Protein AF-A0AAE3GK89-F1 (afdb_monomer)

Organism: NCBI:txid334858

Structure (mmCIF, N/CA/C/O backbone):
data_AF-A0AAE3GK89-F1
#
_entry.id   AF-A0AAE3GK89-F1
#
loop_
_atom_site.group_PDB
_atom_site.id
_atom_site.type_symbol
_atom_site.label_atom_id
_atom_site.label_alt_id
_atom_site.label_comp_id
_atom_site.label_asym_id
_atom_site.label_entity_id
_atom_site.label_seq_id
_atom_site.pdbx_PDB_ins_code
_atom_site.Cartn_x
_atom_site.Cartn_y
_atom_site.Cartn_z
_atom_site.occupancy
_atom_site.B_iso_or_equiv
_atom_site.auth_seq_id
_atom_site.auth_comp_id
_atom_site.auth_asym_id
_atom_site.auth_atom_id
_atom_site.pdbx_PDB_model_num
ATOM 1 N N . MET A 1 1 ? -17.999 15.270 -11.087 1.00 54.97 1 MET A N 1
ATOM 2 C CA . MET A 1 1 ? -16.728 14.812 -10.498 1.00 54.97 1 MET A CA 1
ATOM 3 C C . MET A 1 1 ? -17.072 13.612 -9.648 1.00 54.97 1 MET A C 1
ATOM 5 O O . MET A 1 1 ? -17.928 13.750 -8.781 1.00 54.97 1 MET A O 1
ATOM 9 N N . SER A 1 2 ? -16.533 12.437 -9.964 1.00 66.56 2 SER A N 1
ATOM 10 C CA . SER A 1 2 ? -16.632 11.297 -9.051 1.00 66.56 2 SER A CA 1
ATOM 11 C C . SER A 1 2 ? -15.811 11.638 -7.812 1.00 66.56 2 SER A C 1
ATOM 13 O O . SER A 1 2 ? -14.712 12.166 -7.946 1.00 66.56 2 SER A O 1
ATOM 15 N N . THR A 1 3 ? -16.353 11.420 -6.620 1.00 75.38 3 THR A N 1
ATOM 16 C CA . THR A 1 3 ? -15.653 11.693 -5.360 1.00 75.38 3 THR A CA 1
ATOM 17 C C . THR A 1 3 ? -15.608 10.416 -4.543 1.00 75.38 3 THR A C 1
ATOM 19 O O . THR A 1 3 ? -16.635 9.749 -4.395 1.00 75.38 3 THR A O 1
ATOM 22 N N . VAL A 1 4 ? -14.436 10.082 -4.011 1.00 89.94 4 VAL A N 1
ATOM 23 C CA . VAL A 1 4 ? -14.301 8.998 -3.036 1.00 89.94 4 VAL A CA 1
ATOM 24 C C . VAL A 1 4 ? -14.847 9.488 -1.692 1.00 89.94 4 VAL A C 1
ATOM 26 O O . VAL A 1 4 ? -14.551 10.623 -1.312 1.00 89.94 4 VAL A O 1
ATOM 29 N N . PRO A 1 5 ? -15.676 8.700 -0.984 1.00 92.50 5 PRO A N 1
ATOM 30 C CA . PRO A 1 5 ? -16.124 9.067 0.353 1.00 92.50 5 PRO A CA 1
ATOM 31 C C . PRO A 1 5 ? -14.925 9.274 1.292 1.00 92.50 5 PRO A C 1
ATOM 33 O O . PRO A 1 5 ? -14.074 8.384 1.365 1.00 92.50 5 PRO A O 1
ATOM 36 N N . PRO A 1 6 ? -14.848 10.405 2.017 1.00 96.06 6 PRO A N 1
ATOM 37 C CA . PRO A 1 6 ? -13.753 10.637 2.947 1.00 96.06 6 PRO A CA 1
ATOM 38 C C . PRO A 1 6 ? -13.778 9.613 4.094 1.00 96.06 6 PRO A C 1
ATOM 40 O O . PRO A 1 6 ? -14.865 9.236 4.552 1.00 96.06 6 PRO A O 1
ATOM 43 N N . PRO A 1 7 ? -12.607 9.178 4.590 1.00 97.56 7 PRO A N 1
ATOM 44 C CA . PRO A 1 7 ? -12.529 8.369 5.799 1.00 97.56 7 PRO A CA 1
ATOM 45 C C . PRO A 1 7 ? -12.929 9.175 7.049 1.00 97.56 7 PRO A C 1
ATOM 47 O O . PRO A 1 7 ? -12.947 10.406 7.026 1.00 97.56 7 PRO A O 1
ATOM 50 N N . PRO A 1 8 ? -13.240 8.517 8.180 1.00 97.81 8 PRO A N 1
ATOM 51 C CA . PRO A 1 8 ? -13.436 9.217 9.447 1.00 97.81 8 PRO A CA 1
ATOM 52 C C . PRO A 1 8 ? -12.118 9.826 9.973 1.00 97.81 8 PRO A C 1
ATOM 54 O O . PRO A 1 8 ? -11.039 9.326 9.644 1.00 97.81 8 PRO A O 1
ATOM 57 N N . PRO A 1 9 ? -12.176 10.832 10.869 1.00 98.31 9 PRO A N 1
ATOM 58 C CA . PRO A 1 9 ? -10.988 11.347 11.546 1.00 98.31 9 PRO A CA 1
ATOM 59 C C . PRO A 1 9 ? -10.160 10.242 12.220 1.00 98.31 9 PRO A C 1
ATOM 61 O O . PRO A 1 9 ? -10.688 9.304 12.827 1.00 98.31 9 PRO A O 1
ATOM 64 N N . GLY A 1 10 ? -8.841 10.359 12.111 1.00 98.12 10 GLY A N 1
ATOM 65 C CA . GLY A 1 10 ? -7.854 9.371 12.538 1.00 98.12 10 GLY A CA 1
ATOM 66 C C . GLY A 1 10 ? -7.619 8.237 11.534 1.00 98.12 10 GLY A C 1
ATOM 67 O O . GLY A 1 10 ? -6.965 7.255 11.891 1.00 98.12 10 GLY A O 1
ATOM 68 N N . VAL A 1 11 ? -8.155 8.332 10.312 1.00 98.69 11 VAL A N 1
ATOM 69 C CA . VAL A 1 11 ? -7.943 7.357 9.233 1.00 98.69 11 VAL A CA 1
ATOM 70 C C . VAL A 1 11 ? -7.513 8.073 7.951 1.00 98.69 11 VAL A C 1
ATOM 72 O O . VAL A 1 11 ? -8.092 9.086 7.568 1.00 98.69 11 VAL A O 1
ATOM 75 N N . LEU A 1 12 ? -6.494 7.532 7.286 1.00 98.56 12 LEU A N 1
ATOM 76 C CA . LEU A 1 12 ? -6.101 7.887 5.924 1.00 98.56 12 LEU A CA 1
ATOM 77 C C . LEU A 1 12 ? -6.492 6.744 4.992 1.00 98.56 12 LEU A C 1
ATOM 79 O O . LEU A 1 12 ? -6.091 5.608 5.234 1.00 98.56 12 LEU A O 1
ATOM 83 N N . GLN A 1 13 ? -7.211 7.038 3.912 1.00 98.44 13 GLN A N 1
ATOM 84 C CA . GLN A 1 13 ? -7.332 6.080 2.813 1.00 98.44 13 GLN A CA 1
ATOM 85 C C . GLN A 1 13 ? -6.114 6.199 1.906 1.00 98.44 13 GLN A C 1
ATOM 87 O O . GLN A 1 13 ? -5.719 7.309 1.546 1.00 98.44 13 GLN A O 1
ATOM 92 N N . VAL A 1 14 ? -5.546 5.069 1.499 1.00 98.62 14 VAL A N 1
ATOM 93 C CA . VAL A 1 14 ? -4.398 5.019 0.591 1.00 98.62 14 VAL A CA 1
ATOM 94 C C . VAL A 1 14 ? -4.730 4.135 -0.595 1.00 98.62 14 VAL A C 1
ATOM 96 O O . VAL A 1 14 ? -4.848 2.920 -0.468 1.00 98.62 14 VAL A O 1
ATOM 99 N N . TRP A 1 15 ? -4.838 4.764 -1.760 1.00 98.62 15 TRP A N 1
ATOM 100 C CA . TRP A 1 15 ? -5.053 4.111 -3.043 1.00 98.62 15 TRP A CA 1
ATOM 101 C C . TRP A 1 15 ? -3.702 3.876 -3.700 1.00 98.62 15 TRP A C 1
ATOM 103 O O . TRP A 1 15 ? -3.009 4.838 -4.042 1.00 98.62 15 TRP A O 1
ATOM 113 N N . SER A 1 16 ? -3.289 2.617 -3.838 1.00 98.50 16 SER A N 1
ATOM 114 C CA . SER A 1 16 ? -1.951 2.317 -4.357 1.00 98.50 16 SER A CA 1
ATOM 115 C C . SER A 1 16 ? -1.818 0.957 -5.036 1.00 98.50 16 SER A C 1
ATOM 117 O O . SER A 1 16 ? -2.605 0.043 -4.790 1.00 98.50 16 SER A O 1
ATOM 119 N N . ASP A 1 17 ? -0.790 0.839 -5.875 1.00 97.62 17 ASP A N 1
ATOM 120 C CA . ASP A 1 17 ? -0.259 -0.433 -6.370 1.00 97.62 17 ASP A CA 1
ATOM 121 C C . ASP A 1 17 ? 0.883 -0.922 -5.451 1.00 97.62 17 ASP A C 1
ATOM 123 O O . ASP A 1 17 ? 1.647 -0.121 -4.891 1.00 97.62 17 ASP A O 1
ATOM 127 N N . LEU A 1 18 ? 1.037 -2.241 -5.309 1.00 97.69 18 LEU A N 1
ATOM 128 C CA . LEU A 1 18 ? 2.157 -2.852 -4.579 1.00 97.69 18 LEU A CA 1
ATOM 129 C C . LEU A 1 18 ? 3.489 -2.695 -5.334 1.00 97.69 18 LEU A C 1
ATOM 131 O O . LEU A 1 18 ? 4.533 -2.540 -4.697 1.00 97.69 18 LEU A O 1
ATOM 135 N N . LEU A 1 19 ? 3.442 -2.666 -6.671 1.00 95.44 19 LEU A N 1
ATOM 136 C CA . LEU A 1 19 ? 4.577 -2.422 -7.565 1.00 95.44 19 LEU A CA 1
ATOM 137 C C . LEU A 1 19 ? 4.822 -0.934 -7.838 1.00 95.44 19 LEU A C 1
ATOM 139 O O . LEU A 1 19 ? 5.739 -0.602 -8.586 1.00 95.44 19 LEU A O 1
ATOM 143 N N . CYS A 1 20 ? 4.059 -0.024 -7.222 1.00 95.62 20 CYS A N 1
ATOM 144 C CA . CYS A 1 20 ? 4.344 1.405 -7.298 1.00 95.62 20 CYS A CA 1
ATOM 145 C C . CYS A 1 20 ? 5.454 1.793 -6.295 1.00 95.62 20 CYS A C 1
ATOM 147 O O . CYS A 1 20 ? 5.242 1.703 -5.078 1.00 95.62 20 CYS A O 1
ATOM 149 N N . PRO A 1 21 ? 6.616 2.278 -6.765 1.00 95.75 21 PRO A N 1
ATOM 150 C CA . PRO A 1 21 ? 7.742 2.615 -5.895 1.00 95.75 21 PRO A CA 1
ATOM 151 C C . PRO A 1 21 ? 7.467 3.879 -5.075 1.00 95.75 21 PRO A C 1
ATOM 153 O O . PRO A 1 21 ? 7.811 3.940 -3.897 1.00 95.75 21 PRO A O 1
ATOM 156 N N . PHE A 1 22 ? 6.753 4.855 -5.640 1.00 96.38 22 PHE A N 1
ATOM 157 C CA . PHE A 1 22 ? 6.323 6.055 -4.916 1.00 96.38 22 PHE A CA 1
ATOM 158 C C . PHE A 1 22 ? 5.404 5.715 -3.737 1.00 96.38 22 PHE A C 1
ATOM 160 O O . PHE A 1 22 ? 5.491 6.339 -2.683 1.00 96.38 22 PHE A O 1
ATOM 167 N N . ALA A 1 23 ? 4.560 4.686 -3.882 1.00 97.75 23 ALA A N 1
ATOM 168 C CA . ALA A 1 23 ? 3.693 4.215 -2.806 1.00 97.75 23 ALA A CA 1
ATOM 169 C C . ALA A 1 23 ? 4.494 3.517 -1.708 1.00 97.75 23 ALA A C 1
ATOM 171 O O . ALA A 1 23 ? 4.235 3.756 -0.530 1.00 97.75 23 ALA A O 1
ATOM 172 N N . HIS A 1 24 ? 5.494 2.706 -2.081 1.00 97.94 24 HIS A N 1
ATOM 173 C CA . HIS A 1 24 ? 6.422 2.107 -1.117 1.00 97.94 24 HIS A CA 1
ATOM 174 C C . HIS A 1 24 ? 7.145 3.173 -0.299 1.00 97.94 24 HIS A C 1
ATOM 176 O O . HIS A 1 24 ? 7.130 3.103 0.929 1.00 97.94 24 HIS A O 1
ATOM 182 N N . LEU A 1 25 ? 7.695 4.189 -0.966 1.00 97.62 25 LEU A N 1
ATOM 183 C CA . LEU A 1 25 ? 8.375 5.298 -0.307 1.00 97.62 25 LEU A CA 1
ATOM 184 C C . LEU A 1 25 ? 7.428 6.073 0.620 1.00 97.62 25 LEU A C 1
ATOM 186 O O . LEU A 1 25 ? 7.713 6.191 1.807 1.00 97.62 25 LEU A O 1
ATOM 190 N N . ALA A 1 26 ? 6.271 6.526 0.128 1.00 97.94 26 ALA A N 1
ATOM 191 C CA . ALA A 1 26 ? 5.330 7.304 0.934 1.00 97.94 26 ALA A CA 1
ATOM 192 C C . ALA A 1 26 ? 4.826 6.527 2.164 1.00 97.94 26 ALA A C 1
ATOM 194 O O . ALA A 1 26 ? 4.794 7.068 3.267 1.00 97.94 26 ALA A O 1
ATOM 195 N N . LEU A 1 27 ? 4.474 5.244 2.015 1.00 98.31 27 LEU A N 1
ATOM 196 C CA . LEU A 1 27 ? 4.038 4.411 3.142 1.00 98.31 27 LEU A CA 1
ATOM 197 C C . LEU A 1 27 ? 5.188 4.090 4.106 1.00 98.31 27 LEU A C 1
ATOM 199 O O . LEU A 1 27 ? 4.968 4.047 5.316 1.00 98.31 27 LEU A O 1
ATOM 203 N N . HIS A 1 28 ? 6.414 3.900 3.609 1.00 97.69 28 HIS A N 1
ATOM 204 C CA . HIS A 1 28 ? 7.597 3.771 4.460 1.00 97.69 28 HIS A CA 1
ATOM 205 C C . HIS A 1 28 ? 7.809 5.038 5.299 1.00 97.69 28 HIS A C 1
ATOM 207 O O . HIS A 1 28 ? 7.885 4.946 6.524 1.00 97.69 28 HIS A O 1
ATOM 213 N N . THR A 1 29 ? 7.828 6.214 4.664 1.00 97.62 29 THR A N 1
ATOM 214 C CA . THR A 1 29 ? 7.985 7.511 5.336 1.00 97.62 29 THR A CA 1
ATOM 215 C C . THR A 1 29 ? 6.873 7.751 6.356 1.00 97.62 29 THR A C 1
ATOM 217 O O . THR A 1 29 ? 7.163 8.133 7.488 1.00 97.62 29 THR A O 1
ATOM 220 N N . LEU A 1 30 ? 5.613 7.463 6.005 1.00 98.12 30 LEU A N 1
ATOM 221 C CA . LEU A 1 30 ? 4.471 7.593 6.914 1.00 98.12 30 LEU A CA 1
ATOM 222 C C . LEU A 1 30 ? 4.647 6.721 8.166 1.00 98.12 30 LEU A C 1
ATOM 224 O O . LEU A 1 30 ? 4.494 7.211 9.284 1.00 98.12 30 LEU A O 1
ATOM 228 N N . ARG A 1 31 ? 4.999 5.439 7.991 1.00 97.50 31 ARG A N 1
ATOM 229 C CA . ARG A 1 31 ? 5.203 4.499 9.105 1.00 97.50 31 ARG A CA 1
ATOM 230 C C . ARG A 1 31 ? 6.387 4.903 9.980 1.00 97.50 31 ARG A C 1
ATOM 232 O O . ARG A 1 31 ? 6.258 4.886 11.203 1.00 97.50 31 ARG A O 1
ATOM 239 N N . ALA A 1 32 ? 7.505 5.303 9.375 1.00 96.88 32 ALA A N 1
ATOM 240 C CA . ALA A 1 32 ? 8.686 5.771 10.097 1.00 96.88 32 ALA A CA 1
ATOM 241 C C . ALA A 1 32 ? 8.378 7.032 10.920 1.00 96.88 32 ALA A C 1
ATOM 243 O O . ALA A 1 32 ? 8.713 7.101 12.103 1.00 96.88 32 ALA A O 1
ATOM 244 N N . ALA A 1 33 ? 7.667 7.994 10.329 1.00 96.12 33 ALA A N 1
ATOM 245 C CA . ALA A 1 33 ? 7.240 9.203 11.020 1.00 96.12 33 ALA A CA 1
ATOM 246 C C . ALA A 1 33 ? 6.268 8.897 12.164 1.00 96.12 33 ALA A C 1
ATOM 248 O O . ALA A 1 33 ? 6.448 9.413 13.265 1.00 96.12 33 ALA A O 1
ATOM 249 N N . ARG A 1 34 ? 5.288 8.010 11.942 1.00 96.38 34 ARG A N 1
ATOM 250 C CA . ARG A 1 34 ? 4.343 7.576 12.980 1.00 96.38 34 ARG A CA 1
ATOM 251 C C . ARG A 1 34 ? 5.061 6.911 14.158 1.00 96.38 34 ARG A C 1
ATOM 253 O O . ARG A 1 34 ? 4.721 7.195 15.299 1.00 96.38 34 ARG A O 1
ATOM 260 N N . ALA A 1 35 ? 6.076 6.087 13.890 1.00 95.69 35 ALA A N 1
ATOM 261 C CA . ALA A 1 35 ? 6.879 5.412 14.913 1.00 95.69 35 ALA A CA 1
ATOM 262 C C . ALA A 1 35 ? 7.822 6.353 15.688 1.00 95.69 35 ALA A C 1
ATOM 264 O O . ALA A 1 35 ? 8.198 6.045 16.817 1.00 95.69 35 ALA A O 1
ATOM 265 N N . ALA A 1 36 ? 8.211 7.488 15.101 1.00 96.12 36 ALA A N 1
ATOM 266 C CA . ALA A 1 36 ? 9.055 8.490 15.752 1.00 96.12 36 ALA A CA 1
ATOM 267 C C . ALA A 1 36 ? 8.279 9.435 16.691 1.00 96.12 36 ALA A C 1
ATOM 269 O O . ALA A 1 36 ? 8.893 10.185 17.454 1.00 96.12 36 ALA A O 1
ATOM 270 N N . LEU A 1 37 ? 6.943 9.428 16.636 1.00 96.19 37 LEU A N 1
ATOM 271 C CA . LEU A 1 37 ? 6.098 10.240 17.508 1.00 96.19 37 LEU A CA 1
ATOM 272 C C . LEU A 1 37 ? 5.993 9.636 18.922 1.00 96.19 37 LEU A C 1
ATOM 274 O O . LEU A 1 37 ? 6.024 8.414 19.077 1.00 96.19 37 LEU A O 1
ATOM 278 N N . PRO A 1 38 ? 5.815 10.469 19.967 1.00 96.06 38 PRO A N 1
ATOM 279 C CA . PRO A 1 38 ? 5.448 9.989 21.297 1.00 96.06 38 PRO A CA 1
ATOM 280 C C . PRO A 1 38 ? 4.165 9.147 21.263 1.00 96.06 38 PRO A C 1
ATOM 282 O O . PRO A 1 38 ? 3.237 9.457 20.522 1.00 96.06 38 PRO A O 1
ATOM 285 N N . ALA A 1 39 ? 4.084 8.105 22.095 1.00 90.94 39 ALA A N 1
ATOM 286 C CA . ALA A 1 39 ? 2.934 7.193 22.115 1.00 90.94 39 ALA A CA 1
ATOM 287 C C . ALA A 1 39 ? 1.610 7.863 22.542 1.00 90.94 39 ALA A C 1
ATOM 289 O O . ALA A 1 39 ? 0.534 7.358 22.237 1.00 90.94 39 ALA A O 1
ATOM 290 N N . ASP A 1 40 ? 1.678 8.981 23.267 1.00 94.62 40 ASP A N 1
ATOM 291 C CA . ASP A 1 40 ? 0.529 9.801 23.656 1.00 94.62 40 ASP A CA 1
ATOM 292 C C . ASP A 1 40 ? 0.162 10.862 22.607 1.00 94.62 40 ASP A C 1
ATOM 294 O O . ASP A 1 40 ? -0.871 11.524 22.729 1.00 94.62 40 ASP A O 1
ATOM 298 N N . ASP A 1 41 ? 0.969 11.011 21.555 1.00 96.75 41 ASP A N 1
ATOM 299 C CA . ASP A 1 41 ? 0.656 11.894 20.445 1.00 96.75 41 ASP A CA 1
ATOM 300 C C . ASP A 1 41 ? -0.493 11.299 19.610 1.00 96.75 41 ASP A C 1
ATOM 302 O O . ASP A 1 41 ? -0.335 10.209 19.053 1.00 96.75 41 ASP A O 1
ATOM 306 N N . PRO A 1 42 ? -1.631 11.995 19.432 1.00 96.00 42 PRO A N 1
ATOM 307 C CA . PRO A 1 42 ? -2.758 11.470 18.660 1.00 96.00 42 PRO A CA 1
ATOM 308 C C . PRO A 1 42 ? -2.404 11.081 17.218 1.00 96.00 42 PRO A C 1
ATOM 310 O O . PRO A 1 42 ? -3.015 10.170 16.662 1.00 96.00 42 PRO A O 1
ATOM 313 N N . ALA A 1 43 ? -1.411 11.736 16.608 1.00 96.75 43 ALA A N 1
ATOM 314 C CA . ALA A 1 43 ? -0.967 11.426 15.251 1.00 96.75 43 ALA A CA 1
ATOM 315 C C . ALA A 1 43 ? -0.249 10.066 15.156 1.00 96.75 43 ALA A C 1
ATOM 317 O O . ALA A 1 43 ? -0.241 9.461 14.084 1.00 96.75 43 ALA A O 1
ATOM 318 N N . SER A 1 44 ? 0.285 9.546 16.270 1.00 95.88 44 SER A N 1
ATOM 319 C CA . SER A 1 44 ? 0.836 8.185 16.342 1.00 95.88 44 SER A CA 1
ATOM 320 C C . SER A 1 44 ? -0.247 7.104 16.178 1.00 95.88 44 SER A C 1
ATOM 322 O O . SER A 1 44 ? 0.046 5.994 15.740 1.00 95.88 44 SER A O 1
ATOM 324 N N . GLY A 1 45 ? -1.511 7.441 16.468 1.00 96.25 45 GLY A N 1
ATOM 325 C CA . GLY A 1 45 ? -2.669 6.548 16.372 1.00 96.25 45 GLY A CA 1
ATOM 326 C C . GLY A 1 45 ? -3.418 6.596 15.036 1.00 96.25 45 GLY A C 1
ATOM 327 O O . GLY A 1 45 ? -4.478 5.979 14.918 1.00 96.25 45 GLY A O 1
ATOM 328 N N . VAL A 1 46 ? -2.919 7.334 14.038 1.00 98.38 46 VAL A N 1
ATOM 329 C CA . VAL A 1 46 ? -3.544 7.400 12.707 1.00 98.38 46 VAL A CA 1
ATOM 330 C C . VAL A 1 46 ? -3.442 6.045 12.015 1.00 98.38 46 VAL A C 1
ATOM 332 O O . VAL A 1 46 ? -2.361 5.462 11.910 1.00 98.38 46 VAL A O 1
ATOM 335 N N . ARG A 1 47 ? -4.581 5.555 11.524 1.00 98.38 47 ARG A N 1
ATOM 336 C CA . ARG A 1 47 ? -4.716 4.250 10.864 1.00 98.38 47 ARG A CA 1
ATOM 337 C C . ARG A 1 47 ? -4.776 4.412 9.350 1.00 98.38 47 ARG A C 1
ATOM 339 O O . ARG A 1 47 ? -5.217 5.450 8.859 1.00 98.38 47 ARG A O 1
ATOM 346 N N . VAL A 1 48 ? -4.386 3.368 8.628 1.00 98.62 48 VAL A N 1
ATOM 347 C CA . VAL A 1 48 ? -4.425 3.336 7.163 1.00 98.62 48 VAL A CA 1
ATOM 348 C C . VAL A 1 48 ? -5.513 2.378 6.681 1.00 98.62 48 VAL A C 1
ATOM 350 O O . VAL A 1 48 ? -5.578 1.230 7.108 1.00 98.62 48 VAL A O 1
ATOM 353 N N . GLU A 1 49 ? -6.371 2.860 5.788 1.00 98.62 49 GLU A N 1
ATOM 354 C CA . GLU A 1 49 ? -7.328 2.065 5.020 1.00 98.62 49 GLU A CA 1
ATOM 355 C C . GLU A 1 49 ? -6.794 1.888 3.596 1.00 98.62 49 GLU A C 1
ATOM 357 O O . GLU A 1 49 ? -6.686 2.847 2.832 1.00 98.62 49 GLU A O 1
ATOM 362 N N . HIS A 1 50 ? -6.410 0.661 3.246 1.00 98.56 50 HIS A N 1
ATOM 363 C CA . HIS A 1 50 ? -5.853 0.362 1.931 1.00 98.56 50 HIS A CA 1
ATOM 364 C C . HIS A 1 50 ? -6.951 0.149 0.889 1.00 98.56 50 HIS A C 1
ATOM 366 O O . HIS A 1 50 ? -7.830 -0.692 1.069 1.00 98.56 50 HIS A O 1
ATOM 372 N N . HIS A 1 51 ? -6.810 0.850 -0.232 1.00 98.56 51 HIS A N 1
ATOM 373 C CA . HIS A 1 51 ? -7.540 0.629 -1.473 1.00 98.56 51 HIS A CA 1
ATOM 374 C C . HIS A 1 51 ? -6.571 0.317 -2.611 1.00 98.56 51 HIS A C 1
ATOM 376 O O . HIS A 1 51 ? -5.407 0.737 -2.618 1.00 98.56 51 HIS A O 1
ATOM 382 N N . VAL A 1 52 ? -7.061 -0.415 -3.605 1.00 98.06 52 VAL A N 1
ATOM 383 C CA . VAL A 1 52 ? -6.229 -0.932 -4.686 1.00 98.06 52 VAL A CA 1
ATOM 384 C C . VAL A 1 52 ? -6.263 -0.010 -5.900 1.00 98.06 52 VAL A C 1
ATOM 386 O O . VAL A 1 52 ? -7.279 0.148 -6.569 1.00 98.06 52 VAL A O 1
ATOM 389 N N . PHE A 1 53 ? -5.101 0.536 -6.248 1.00 97.62 53 PHE A N 1
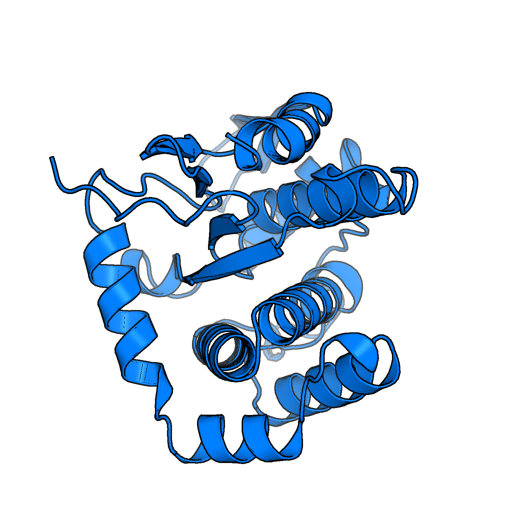ATOM 390 C CA . PHE A 1 53 ? -4.856 1.165 -7.543 1.00 97.62 53 PHE A CA 1
ATOM 391 C C . PHE A 1 53 ? -4.029 0.200 -8.395 1.00 97.62 53 PHE A C 1
ATOM 393 O O . PHE A 1 53 ? -2.835 0.395 -8.580 1.00 97.62 53 PHE A O 1
ATOM 400 N N . ALA A 1 54 ? -4.638 -0.898 -8.850 1.00 93.62 54 ALA A N 1
ATOM 401 C CA . ALA A 1 54 ? -3.928 -1.915 -9.623 1.00 93.62 54 ALA A CA 1
ATOM 402 C C . ALA A 1 54 ? -3.652 -1.405 -11.041 1.00 93.62 54 ALA A C 1
ATOM 404 O O . ALA A 1 54 ? -4.488 -1.560 -11.931 1.00 93.62 54 ALA A O 1
ATOM 405 N N . LEU A 1 55 ? -2.469 -0.831 -11.258 1.00 93.06 55 LEU A N 1
ATOM 406 C CA . LEU A 1 55 ? -1.992 -0.320 -12.548 1.00 93.06 55 LEU A CA 1
ATOM 407 C C . LEU A 1 55 ? -2.028 -1.421 -13.637 1.00 93.06 55 LEU A C 1
ATOM 409 O O . LEU A 1 55 ? -2.255 -1.120 -14.811 1.00 93.06 55 LEU A O 1
ATOM 413 N N . GLU A 1 56 ? -1.925 -2.701 -13.241 1.00 94.12 56 GLU A N 1
ATOM 414 C CA . GLU A 1 56 ? -2.109 -3.865 -14.125 1.00 94.12 56 GLU A CA 1
ATOM 415 C C . GLU A 1 56 ? -3.480 -3.891 -14.822 1.00 94.12 56 GLU A C 1
ATOM 417 O O . GLU A 1 56 ? -3.580 -4.296 -15.980 1.00 94.12 56 GLU A O 1
ATOM 422 N N . LEU A 1 57 ? -4.541 -3.430 -14.153 1.00 94.94 57 LEU A N 1
ATOM 423 C CA . LEU A 1 57 ? -5.895 -3.413 -14.717 1.00 94.94 57 LEU A CA 1
ATOM 424 C C . LEU A 1 57 ? -6.101 -2.288 -15.744 1.00 94.94 57 LEU A C 1
ATOM 426 O O . LEU A 1 57 ? -6.993 -2.396 -16.583 1.00 94.94 57 LEU A O 1
ATOM 430 N N . PHE A 1 58 ? -5.253 -1.255 -15.718 1.00 92.62 58 PHE A N 1
ATOM 431 C CA . PHE A 1 58 ? -5.271 -0.158 -16.687 1.00 92.62 58 PHE A CA 1
ATOM 432 C C . PHE A 1 58 ? -4.430 -0.480 -17.922 1.00 92.62 58 PHE A C 1
ATOM 434 O O . PHE A 1 58 ? -4.862 -0.255 -19.051 1.00 92.62 58 PHE A O 1
ATOM 441 N N . ASN A 1 59 ? -3.219 -1.000 -17.699 1.00 89.25 59 ASN A N 1
ATOM 442 C CA . ASN A 1 59 ? -2.156 -1.017 -18.706 1.00 89.25 59 ASN A CA 1
ATOM 443 C C . ASN A 1 59 ? -1.648 -2.430 -19.048 1.00 89.25 59 ASN A C 1
ATOM 445 O O . ASN A 1 59 ? -0.802 -2.577 -19.932 1.00 89.25 59 ASN A O 1
ATOM 449 N N . GLY A 1 60 ? -2.152 -3.468 -18.374 1.00 90.00 60 GLY A N 1
ATOM 450 C CA . GLY A 1 60 ? -1.583 -4.816 -18.405 1.00 90.00 60 GLY A CA 1
ATOM 451 C C . GLY A 1 60 ? -0.383 -4.982 -17.456 1.00 90.00 60 GLY A C 1
ATOM 452 O O . GLY A 1 60 ? -0.045 -4.054 -16.722 1.00 90.00 60 GLY A O 1
ATOM 453 N N . PRO A 1 61 ? 0.268 -6.162 -17.447 1.00 86.69 61 PRO A N 1
ATOM 454 C CA . PRO A 1 61 ? 1.381 -6.489 -16.550 1.00 86.69 61 PRO A CA 1
ATOM 455 C C . PRO A 1 61 ? 2.461 -5.406 -16.470 1.00 86.69 61 PRO A C 1
ATOM 457 O O . PRO A 1 61 ? 2.929 -4.916 -17.501 1.00 86.69 61 PRO A O 1
ATOM 460 N N . HIS A 1 62 ? 2.918 -5.082 -15.256 1.00 81.25 62 HIS A N 1
ATOM 461 C CA . HIS A 1 62 ? 4.005 -4.117 -15.093 1.00 81.25 62 HIS A CA 1
ATOM 462 C C . HIS A 1 62 ? 5.316 -4.649 -15.668 1.00 81.25 62 HIS A C 1
ATOM 464 O O . HIS A 1 62 ? 5.728 -5.774 -15.355 1.00 81.25 62 HIS A O 1
ATOM 470 N N . PRO A 1 63 ? 6.023 -3.842 -16.473 1.00 86.31 63 PRO A N 1
ATOM 471 C CA . PRO A 1 63 ? 7.323 -4.230 -16.974 1.00 86.31 63 PRO A CA 1
ATOM 472 C C . PRO A 1 63 ? 8.367 -4.117 -15.861 1.00 86.31 63 PRO A C 1
ATOM 474 O O . PRO A 1 63 ? 8.650 -3.018 -15.387 1.00 86.31 63 PRO A O 1
ATOM 477 N N . ARG A 1 64 ? 9.042 -5.234 -15.548 1.00 90.25 64 ARG A N 1
ATOM 478 C CA . ARG A 1 64 ? 10.181 -5.280 -14.610 1.00 90.25 64 ARG A CA 1
ATOM 479 C C . ARG A 1 64 ? 11.170 -4.132 -14.818 1.00 90.25 64 ARG A C 1
ATOM 481 O O . ARG A 1 64 ? 11.625 -3.529 -13.857 1.00 90.25 64 ARG A O 1
ATOM 488 N N . ARG A 1 65 ? 11.500 -3.828 -16.078 1.00 88.19 65 ARG A N 1
ATOM 489 C CA . ARG A 1 65 ? 12.474 -2.784 -16.434 1.00 88.19 65 ARG A CA 1
ATOM 490 C C . ARG A 1 65 ? 12.091 -1.415 -15.874 1.00 88.19 65 ARG A C 1
ATOM 492 O O . ARG A 1 65 ? 12.962 -0.739 -15.347 1.00 88.19 65 ARG A O 1
ATOM 499 N N . GLY A 1 66 ? 10.812 -1.037 -15.958 1.00 88.69 66 GLY A N 1
ATOM 500 C CA . GLY A 1 66 ? 10.328 0.218 -15.383 1.00 88.69 66 GLY A CA 1
ATOM 501 C C . GLY A 1 66 ? 10.503 0.220 -13.869 1.00 88.69 66 GLY A C 1
ATOM 502 O O . GLY A 1 66 ? 11.195 1.079 -13.329 1.00 88.69 66 GLY A O 1
ATOM 503 N N . THR A 1 67 ? 10.000 -0.822 -13.212 1.00 92.00 67 THR A N 1
ATOM 504 C CA . THR A 1 67 ? 10.084 -0.987 -11.757 1.00 92.00 67 THR A CA 1
ATOM 505 C C . THR A 1 67 ? 11.527 -0.966 -11.235 1.00 92.00 67 THR A C 1
ATOM 507 O O . THR A 1 67 ? 11.808 -0.293 -10.247 1.00 92.00 67 THR A O 1
ATOM 510 N N . ASP A 1 68 ? 12.463 -1.634 -11.918 1.00 92.88 68 ASP A N 1
ATOM 511 C CA . ASP A 1 68 ? 13.886 -1.644 -11.551 1.00 92.88 68 ASP A CA 1
ATOM 512 C C . ASP A 1 68 ? 14.51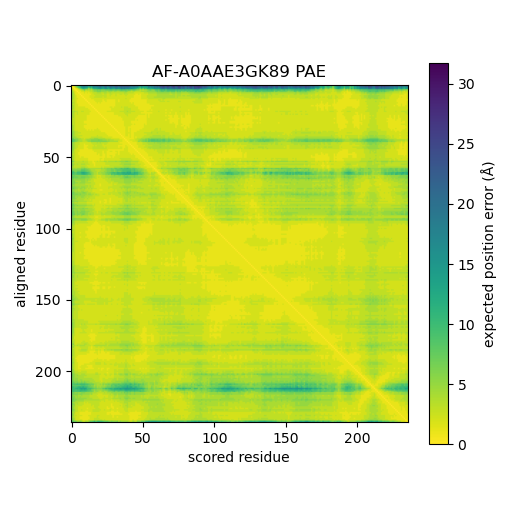7 -0.242 -11.687 1.00 92.88 68 ASP A C 1
ATOM 514 O O . ASP A 1 68 ? 15.277 0.179 -10.813 1.00 92.88 68 ASP A O 1
ATOM 518 N N . THR A 1 69 ? 14.198 0.513 -12.748 1.00 92.50 69 THR A N 1
ATOM 519 C CA . THR A 1 69 ? 14.717 1.886 -12.917 1.00 92.50 69 THR A CA 1
ATOM 520 C C . THR A 1 69 ? 14.178 2.851 -11.868 1.00 92.50 69 THR A C 1
ATOM 522 O O . THR A 1 69 ? 14.927 3.679 -11.348 1.00 92.50 69 THR A O 1
ATOM 525 N N . GLU A 1 70 ? 12.903 2.723 -11.506 1.00 93.25 70 GLU A N 1
ATOM 526 C CA . GLU A 1 70 ? 12.292 3.548 -10.471 1.00 93.25 70 GLU A CA 1
ATOM 527 C C . GLU A 1 70 ? 12.829 3.198 -9.074 1.00 93.25 70 GLU A C 1
ATOM 529 O O . GLU A 1 70 ? 13.077 4.105 -8.279 1.00 93.25 70 GLU A O 1
ATOM 534 N N . ALA A 1 71 ? 13.086 1.912 -8.792 1.00 93.88 71 ALA A N 1
ATOM 535 C CA . ALA A 1 71 ? 13.727 1.469 -7.551 1.00 93.88 71 ALA A CA 1
ATOM 536 C C . ALA A 1 71 ? 15.101 2.123 -7.358 1.00 93.88 71 ALA A C 1
ATOM 538 O O . ALA A 1 71 ? 15.422 2.585 -6.265 1.00 93.88 71 ALA A O 1
ATOM 539 N N . VAL A 1 72 ? 15.908 2.190 -8.424 1.00 92.81 72 VAL A N 1
ATOM 540 C CA . VAL A 1 72 ? 17.215 2.863 -8.387 1.00 92.81 72 VAL A CA 1
ATOM 541 C C . VAL A 1 72 ? 17.045 4.368 -8.186 1.00 92.81 72 VAL A C 1
ATOM 543 O O . VAL A 1 72 ? 17.726 4.933 -7.334 1.00 92.81 72 VAL A O 1
ATOM 546 N N . GLY A 1 73 ? 16.134 5.009 -8.925 1.00 92.56 73 GLY A N 1
ATOM 547 C CA . GLY A 1 73 ? 15.895 6.451 -8.823 1.00 92.56 73 GLY A CA 1
ATOM 548 C C . GLY A 1 73 ? 15.473 6.886 -7.417 1.00 92.56 73 GLY A C 1
ATOM 549 O O . GLY A 1 73 ? 16.081 7.784 -6.838 1.00 92.56 73 GLY A O 1
ATOM 550 N N . LEU A 1 74 ? 14.483 6.210 -6.823 1.00 94.38 74 LEU A N 1
ATOM 551 C CA . LEU A 1 74 ? 14.029 6.530 -5.465 1.00 94.38 74 LEU A CA 1
ATOM 552 C C . LEU A 1 74 ? 15.003 6.052 -4.382 1.00 94.38 74 LEU A C 1
ATOM 554 O O . LEU A 1 74 ? 15.190 6.740 -3.380 1.00 94.38 74 LEU A O 1
ATOM 558 N N . GLY A 1 75 ? 15.674 4.915 -4.581 1.00 94.31 75 GLY A N 1
ATOM 559 C CA . GLY A 1 75 ? 16.667 4.400 -3.636 1.00 94.31 75 GLY A CA 1
ATOM 560 C C . GLY A 1 75 ? 17.874 5.325 -3.441 1.00 94.31 75 GLY A C 1
ATOM 561 O O . GLY A 1 75 ? 18.520 5.267 -2.398 1.00 94.31 75 GLY A O 1
ATOM 562 N N . GLN A 1 76 ? 18.167 6.206 -4.405 1.00 93.38 76 GLN A N 1
ATOM 563 C CA . GLN A 1 76 ? 19.212 7.225 -4.267 1.00 93.38 76 GLN A CA 1
ATOM 564 C C . GLN A 1 76 ? 18.840 8.352 -3.297 1.00 93.38 76 GLN A C 1
ATOM 566 O O . GLN A 1 76 ? 19.731 8.888 -2.639 1.00 93.38 76 GLN A O 1
ATOM 571 N N . VAL A 1 77 ? 17.557 8.716 -3.210 1.00 93.06 77 VAL A N 1
ATOM 572 C CA . VAL A 1 77 ? 17.089 9.818 -2.350 1.00 93.06 77 VAL A CA 1
ATOM 573 C C . VAL A 1 77 ? 16.570 9.344 -0.995 1.00 93.06 77 VAL A C 1
ATOM 575 O O . VAL A 1 77 ? 16.596 10.123 -0.049 1.00 93.06 77 VAL A O 1
ATOM 578 N N . ALA A 1 78 ? 16.150 8.080 -0.897 1.00 93.69 78 ALA A N 1
ATOM 579 C CA . ALA A 1 78 ? 15.614 7.467 0.316 1.00 93.69 78 ALA A CA 1
ATOM 580 C C . ALA A 1 78 ? 16.201 6.054 0.534 1.00 93.69 78 ALA A C 1
ATOM 582 O O . ALA A 1 78 ? 15.488 5.049 0.408 1.00 93.69 78 ALA A O 1
ATOM 583 N N . PRO A 1 79 ? 17.514 5.931 0.815 1.00 94.69 79 PRO A N 1
ATOM 584 C CA . PRO A 1 79 ? 18.171 4.634 1.005 1.00 94.69 79 PRO A CA 1
ATOM 585 C C . PRO A 1 79 ? 17.564 3.802 2.148 1.00 94.69 79 PRO A C 1
ATOM 587 O O . PRO A 1 79 ? 17.593 2.571 2.106 1.00 94.69 79 PRO A O 1
ATOM 590 N N . GLU A 1 80 ? 16.976 4.449 3.153 1.00 94.12 80 GLU A N 1
ATOM 591 C CA . GLU A 1 80 ? 16.267 3.822 4.270 1.00 94.12 80 GLU A CA 1
ATOM 592 C C . GLU A 1 80 ? 15.021 3.030 3.848 1.00 94.12 80 GLU A C 1
ATOM 594 O O . GLU A 1 80 ? 14.653 2.073 4.532 1.00 94.12 80 GLU A O 1
ATOM 599 N N . ALA A 1 81 ? 14.423 3.344 2.690 1.00 94.69 81 ALA A N 1
ATOM 600 C CA . ALA A 1 81 ? 13.293 2.595 2.142 1.00 94.69 81 ALA A CA 1
ATOM 601 C C . ALA A 1 81 ? 13.692 1.195 1.630 1.00 94.69 81 ALA A C 1
ATOM 603 O O . ALA A 1 81 ? 12.821 0.378 1.320 1.00 94.69 81 ALA A O 1
ATOM 604 N N . GLY A 1 82 ? 14.995 0.895 1.559 1.00 96.12 82 GLY A N 1
ATOM 605 C CA . GLY A 1 82 ? 15.508 -0.459 1.347 1.00 96.12 82 GLY A CA 1
ATOM 606 C C . GLY A 1 82 ? 15.280 -1.019 -0.056 1.00 96.12 82 GLY A C 1
ATOM 607 O O . GLY A 1 82 ? 15.275 -2.241 -0.220 1.00 96.12 82 GLY A O 1
ATOM 608 N N . PHE A 1 83 ? 15.080 -0.152 -1.053 1.00 97.19 83 PHE A N 1
ATOM 609 C CA . PHE A 1 83 ? 14.937 -0.560 -2.447 1.00 97.19 83 PHE A CA 1
ATOM 610 C C . PHE A 1 83 ? 16.136 -1.395 -2.903 1.00 97.19 83 PHE A C 1
ATOM 612 O O . PHE A 1 83 ? 17.297 -1.021 -2.716 1.00 97.19 83 PHE A O 1
ATOM 619 N N . ARG A 1 84 ? 15.849 -2.518 -3.556 1.00 95.31 84 ARG A N 1
ATOM 620 C CA . ARG A 1 84 ? 16.816 -3.328 -4.288 1.00 95.31 84 ARG A CA 1
ATOM 621 C C . ARG A 1 84 ? 16.292 -3.578 -5.694 1.00 95.31 84 ARG A C 1
ATOM 623 O O . ARG A 1 84 ? 15.100 -3.783 -5.897 1.00 95.31 84 ARG A O 1
ATOM 630 N N . VAL A 1 85 ? 17.206 -3.591 -6.661 1.00 94.62 85 VAL A N 1
ATOM 631 C CA . VAL A 1 85 ? 16.917 -4.140 -7.992 1.00 94.62 85 VAL A CA 1
ATOM 632 C C . VAL A 1 85 ? 16.586 -5.619 -7.829 1.00 94.62 85 VAL A C 1
ATOM 634 O O . VAL A 1 85 ? 17.234 -6.296 -7.024 1.00 94.62 85 VAL A O 1
ATOM 637 N N . TRP A 1 86 ? 15.610 -6.121 -8.589 1.00 95.75 86 TRP A N 1
ATOM 638 C CA . TRP A 1 86 ? 15.219 -7.526 -8.509 1.00 95.75 86 TRP A CA 1
ATOM 639 C C . TRP A 1 86 ? 16.427 -8.454 -8.711 1.00 95.75 86 TRP A C 1
ATOM 641 O O . TRP A 1 86 ? 17.069 -8.457 -9.766 1.00 95.75 86 TRP A O 1
ATOM 651 N N . GLY A 1 87 ? 16.742 -9.231 -7.677 1.00 95.75 87 GLY A N 1
ATOM 652 C CA . GLY A 1 87 ? 17.944 -10.062 -7.610 1.00 95.75 87 GLY A CA 1
ATOM 653 C C . GLY A 1 87 ? 17.721 -11.528 -7.972 1.00 95.75 87 GLY A C 1
ATOM 654 O O . GLY A 1 87 ? 18.687 -12.285 -8.046 1.00 95.75 87 GLY A O 1
ATOM 655 N N . 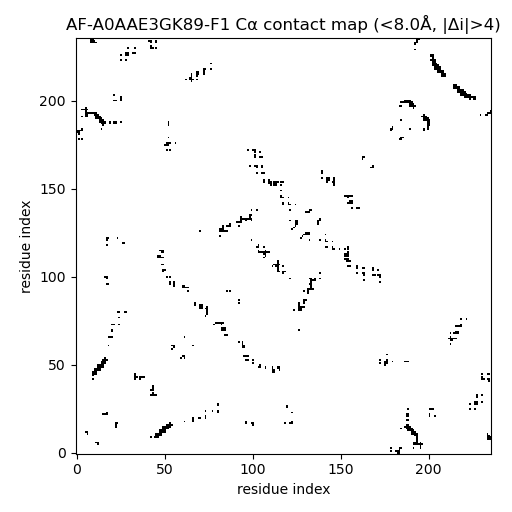ASP A 1 88 ? 16.471 -11.937 -8.173 1.00 95.50 88 ASP A N 1
ATOM 656 C CA . ASP A 1 88 ? 16.119 -13.320 -8.468 1.00 95.50 88 ASP A CA 1
ATOM 657 C C . ASP A 1 88 ? 16.015 -13.593 -9.986 1.00 95.50 88 ASP A C 1
ATOM 659 O O . ASP A 1 88 ? 16.110 -12.682 -10.811 1.00 95.50 88 ASP A O 1
ATOM 663 N N . ALA A 1 89 ? 15.818 -14.854 -10.370 1.00 94.56 89 ALA A N 1
ATOM 664 C CA . ALA A 1 89 ? 15.591 -15.291 -11.737 1.00 94.56 89 ALA A CA 1
ATOM 665 C C . ALA A 1 89 ? 14.382 -14.572 -12.365 1.00 94.56 89 ALA A C 1
ATOM 667 O O . ALA A 1 89 ? 13.389 -14.278 -11.693 1.00 94.56 89 ALA A O 1
ATOM 668 N N . ASP A 1 90 ? 14.487 -14.280 -13.665 1.00 91.62 90 ASP A N 1
ATOM 669 C CA . ASP A 1 90 ? 13.490 -13.506 -14.418 1.00 91.62 90 ASP A CA 1
ATOM 670 C C . ASP A 1 90 ? 12.100 -14.147 -14.384 1.00 91.62 90 ASP A C 1
ATOM 672 O O . ASP A 1 90 ? 11.099 -13.450 -14.255 1.00 91.62 90 ASP A O 1
ATOM 676 N N . ASP A 1 91 ? 12.037 -15.475 -14.456 1.00 92.00 91 ASP A N 1
ATOM 677 C CA . ASP A 1 91 ? 10.798 -16.255 -14.430 1.00 92.00 91 ASP A CA 1
ATOM 678 C C . ASP A 1 91 ? 10.097 -16.245 -13.065 1.00 92.00 91 ASP A C 1
ATOM 680 O O . ASP A 1 91 ? 8.927 -16.618 -12.970 1.00 92.00 91 ASP A O 1
ATOM 684 N N . ARG A 1 92 ? 10.788 -15.790 -12.013 1.00 94.00 92 ARG A N 1
ATOM 685 C CA . ARG A 1 92 ? 10.217 -15.591 -10.679 1.00 94.00 92 ARG A CA 1
ATOM 686 C C . ARG A 1 92 ? 9.673 -14.181 -10.465 1.00 94.00 92 ARG A C 1
ATOM 688 O O . ARG A 1 92 ? 9.019 -13.957 -9.449 1.00 94.00 92 ARG A O 1
ATOM 695 N N . TYR A 1 93 ? 9.895 -13.232 -11.374 1.00 95.44 93 TYR A N 1
ATOM 696 C CA . TYR A 1 93 ? 9.378 -11.871 -11.212 1.00 95.44 93 TYR A CA 1
ATOM 697 C C . TYR A 1 93 ? 7.834 -11.866 -11.150 1.00 95.44 93 TYR A C 1
ATOM 699 O O . TYR A 1 93 ? 7.186 -12.522 -11.973 1.00 95.44 93 TYR A O 1
ATOM 707 N N . PRO A 1 94 ? 7.200 -11.144 -10.203 1.00 94.81 94 PRO A N 1
ATOM 708 C CA . PRO A 1 94 ? 5.746 -11.111 -10.090 1.00 94.81 94 PRO A CA 1
ATOM 709 C C . PRO A 1 94 ? 5.137 -10.245 -11.202 1.00 94.81 94 PRO A C 1
ATOM 711 O O . PRO A 1 94 ? 4.847 -9.068 -11.017 1.00 94.81 94 PRO A O 1
ATOM 714 N N . HIS A 1 95 ? 4.904 -10.842 -12.373 1.00 91.12 95 HIS A N 1
ATOM 715 C CA . HIS A 1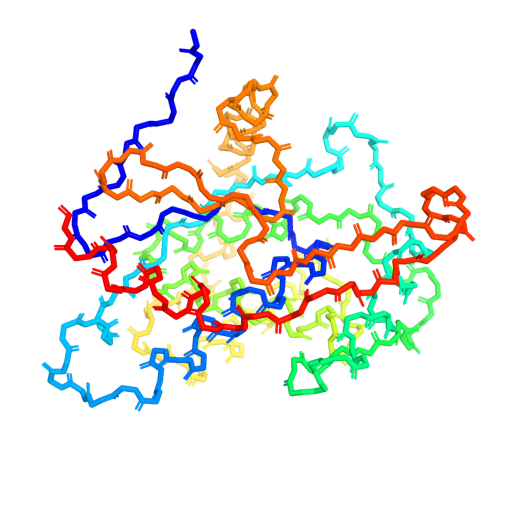 95 ? 4.247 -10.176 -13.508 1.00 91.12 95 HIS A CA 1
ATOM 716 C C . HIS A 1 95 ? 2.783 -9.785 -13.241 1.00 91.12 95 HIS A C 1
ATOM 718 O O . HIS A 1 95 ? 2.184 -9.068 -14.037 1.00 91.12 95 HIS A O 1
ATOM 724 N N . THR A 1 96 ? 2.212 -10.245 -12.129 1.00 95.06 96 THR A N 1
ATOM 725 C CA . THR A 1 96 ? 0.926 -9.797 -11.599 1.00 95.06 96 THR A CA 1
ATOM 726 C C . THR A 1 96 ? 1.016 -9.670 -10.085 1.00 95.06 96 THR A C 1
ATOM 728 O O . THR A 1 96 ? 1.718 -10.445 -9.432 1.00 95.06 96 THR A O 1
ATOM 731 N N . VAL A 1 97 ? 0.274 -8.718 -9.522 1.00 96.81 97 VAL A N 1
ATOM 732 C CA . VAL A 1 97 ? 0.129 -8.553 -8.065 1.00 96.81 97 VAL A CA 1
ATOM 733 C C . VAL A 1 97 ? -1.326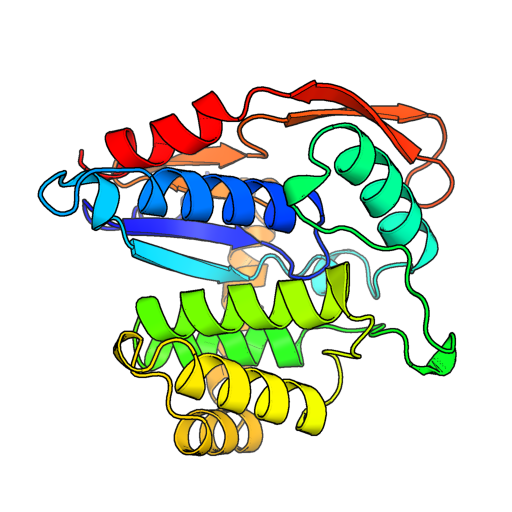 -8.547 -7.609 1.00 96.81 97 VAL A C 1
ATOM 735 O O . VAL A 1 97 ? -1.603 -8.248 -6.451 1.00 96.81 97 VAL A O 1
ATOM 738 N N . LEU A 1 98 ? -2.273 -8.931 -8.472 1.00 97.81 98 LEU A N 1
ATOM 739 C CA . LEU A 1 98 ? -3.702 -8.900 -8.134 1.00 97.81 98 LEU A CA 1
ATOM 740 C C . LEU A 1 98 ? -4.053 -9.800 -6.941 1.00 97.81 98 LEU A C 1
ATOM 742 O O . LEU A 1 98 ? -4.871 -9.411 -6.113 1.00 97.81 98 LEU A O 1
ATOM 746 N N . LEU A 1 99 ? -3.417 -10.971 -6.811 1.00 98.50 99 LEU A N 1
ATOM 747 C CA . LEU A 1 99 ? -3.637 -11.855 -5.659 1.00 98.50 99 LEU A CA 1
ATOM 748 C C . LEU A 1 99 ? -3.074 -11.259 -4.358 1.00 98.50 99 LEU A C 1
ATOM 750 O O . LEU A 1 99 ? -3.691 -11.395 -3.306 1.00 98.50 99 LEU A O 1
ATOM 754 N N . ALA A 1 100 ? -1.927 -10.578 -4.423 1.00 98.69 100 ALA A N 1
ATOM 755 C CA . ALA A 1 100 ? -1.359 -9.875 -3.274 1.00 98.69 100 ALA A CA 1
ATOM 756 C C . ALA A 1 100 ? -2.210 -8.661 -2.878 1.00 98.69 100 ALA A C 1
ATOM 758 O O . ALA A 1 100 ? -2.446 -8.440 -1.694 1.00 98.69 100 ALA A O 1
ATOM 759 N N . ALA A 1 101 ? -2.736 -7.921 -3.854 1.00 98.62 101 ALA A N 1
ATOM 760 C CA . ALA A 1 101 ? -3.673 -6.831 -3.611 1.00 98.62 101 ALA A CA 1
ATOM 761 C C . ALA A 1 101 ? -4.984 -7.342 -2.978 1.00 98.62 101 ALA A C 1
ATOM 763 O O . ALA A 1 101 ? -5.461 -6.762 -2.004 1.00 98.62 101 ALA A O 1
ATOM 764 N N . GLU A 1 102 ? -5.528 -8.471 -3.457 1.00 98.75 102 GLU A N 1
ATOM 765 C CA . GLU A 1 102 ? -6.670 -9.146 -2.818 1.00 98.75 102 GLU A CA 1
ATOM 766 C C . GLU A 1 102 ? -6.348 -9.545 -1.372 1.00 98.75 102 GLU A C 1
ATOM 768 O O . GLU A 1 102 ? -7.191 -9.395 -0.489 1.00 98.75 102 GLU A O 1
ATOM 773 N N . ALA A 1 103 ? -5.124 -10.012 -1.109 1.00 98.88 103 ALA A N 1
ATOM 774 C CA . ALA A 1 103 ? -4.690 -10.378 0.234 1.00 98.88 103 ALA A CA 1
ATOM 775 C C . ALA A 1 103 ? -4.668 -9.173 1.185 1.00 98.88 103 ALA A C 1
ATOM 777 O O . ALA A 1 103 ? -5.134 -9.297 2.316 1.00 98.88 103 ALA A O 1
ATOM 778 N N . VAL A 1 104 ? -4.204 -8.002 0.732 1.00 98.88 104 VAL A N 1
ATOM 779 C CA . VAL A 1 104 ? -4.249 -6.763 1.530 1.00 98.88 104 VAL A CA 1
ATOM 780 C C . VAL A 1 104 ? -5.692 -6.386 1.870 1.00 98.88 104 VAL A C 1
ATOM 782 O O . VAL A 1 104 ? -5.982 -6.103 3.029 1.00 98.88 104 VAL A O 1
ATOM 785 N N . LEU A 1 105 ? -6.623 -6.461 0.913 1.00 98.81 105 LEU A N 1
ATOM 786 C CA . LEU A 1 105 ? -8.050 -6.206 1.165 1.00 98.81 105 LEU A CA 1
ATOM 787 C C . LEU A 1 105 ? -8.651 -7.215 2.159 1.00 98.81 105 LEU A C 1
ATOM 789 O O . LEU A 1 105 ? -9.346 -6.839 3.105 1.00 98.81 105 LEU A O 1
ATOM 793 N N . ALA A 1 106 ? -8.321 -8.498 2.004 1.00 98.81 106 ALA A N 1
ATOM 794 C CA . ALA A 1 106 ? -8.750 -9.551 2.919 1.00 98.81 106 ALA A CA 1
ATOM 795 C C . ALA A 1 106 ? -8.193 -9.364 4.341 1.00 98.81 106 ALA A C 1
ATOM 797 O O . ALA A 1 106 ? -8.895 -9.640 5.315 1.00 98.81 106 ALA A O 1
ATOM 798 N N . ALA A 1 107 ? -6.957 -8.878 4.480 1.00 98.88 107 ALA A N 1
ATOM 799 C CA . ALA A 1 107 ? -6.369 -8.519 5.766 1.00 98.88 107 ALA A CA 1
ATOM 800 C C . ALA A 1 107 ? -7.029 -7.264 6.364 1.00 98.88 107 ALA A C 1
ATOM 802 O O . ALA A 1 107 ? -7.395 -7.283 7.540 1.00 98.88 107 ALA A O 1
ATOM 803 N N . SER A 1 108 ? -7.292 -6.230 5.557 1.00 98.56 108 SER A N 1
ATOM 804 C CA . SER A 1 108 ? -8.040 -5.027 5.962 1.00 98.56 108 SER A CA 1
ATOM 805 C C . SER A 1 108 ? -9.436 -5.358 6.502 1.00 98.56 108 SER A C 1
ATOM 807 O O . SER A 1 108 ? -9.903 -4.728 7.451 1.00 98.56 108 SER A O 1
ATOM 809 N N . ALA A 1 109 ? -10.090 -6.391 5.957 1.00 98.38 109 ALA A N 1
ATOM 810 C CA . ALA A 1 109 ? -11.374 -6.888 6.451 1.00 98.38 109 ALA A CA 1
ATOM 811 C C . ALA A 1 109 ? -11.288 -7.579 7.830 1.00 98.38 109 ALA A C 1
ATOM 813 O O . ALA A 1 109 ? -12.313 -7.759 8.492 1.00 98.38 109 ALA A O 1
ATOM 814 N N . GLN A 1 110 ? -10.091 -7.978 8.276 1.00 98.50 110 GLN A N 1
ATOM 815 C CA . GLN A 1 110 ? -9.853 -8.431 9.649 1.00 98.50 110 GLN A CA 1
ATOM 816 C C . GLN A 1 110 ? -9.673 -7.230 10.584 1.00 98.50 110 GLN A C 1
ATOM 818 O O . GLN A 1 110 ? -10.317 -7.166 11.632 1.00 98.50 110 GLN A O 1
ATOM 823 N N . SER A 1 111 ? -8.816 -6.283 10.194 1.00 98.62 111 SER A N 1
ATOM 824 C CA . SER A 1 111 ? -8.641 -4.973 10.825 1.00 98.62 111 SER A CA 1
ATOM 825 C C . SER A 1 111 ? -7.796 -4.064 9.917 1.00 98.62 111 SER A C 1
ATOM 827 O O . SER A 1 111 ? -6.990 -4.552 9.125 1.00 98.62 111 SER A O 1
ATOM 829 N N . LEU A 1 112 ? -7.895 -2.738 10.077 1.00 98.62 112 LEU A N 1
ATOM 830 C CA . LEU A 1 112 ? -7.006 -1.802 9.365 1.00 98.62 112 LEU A CA 1
ATOM 831 C C . LEU A 1 112 ? -5.522 -2.051 9.683 1.00 98.62 112 LEU A C 1
ATOM 833 O O . LEU A 1 112 ? -4.674 -1.956 8.803 1.00 98.62 112 LEU A O 1
ATOM 837 N N . ALA A 1 113 ? -5.211 -2.424 10.929 1.00 98.62 113 ALA A N 1
ATOM 838 C CA . ALA A 1 113 ? -3.845 -2.736 11.339 1.00 98.62 113 ALA A CA 1
ATOM 839 C C . ALA A 1 113 ? -3.317 -4.017 10.670 1.00 98.62 113 ALA A C 1
ATOM 841 O O . ALA A 1 113 ? -2.147 -4.072 10.306 1.00 98.62 113 ALA A O 1
ATOM 842 N N . ALA A 1 114 ? -4.170 -5.026 10.463 1.00 98.88 114 ALA A N 1
ATOM 843 C CA . ALA A 1 114 ? -3.819 -6.244 9.739 1.00 98.88 114 ALA A CA 1
ATOM 844 C C . ALA A 1 114 ? -3.575 -5.960 8.249 1.00 98.88 114 ALA A C 1
ATOM 846 O O . ALA A 1 114 ? -2.601 -6.461 7.686 1.00 98.88 114 ALA A O 1
ATOM 847 N N . GLY A 1 115 ? -4.421 -5.129 7.629 1.00 98.81 115 GLY A N 1
ATOM 848 C CA . GLY A 1 115 ? -4.222 -4.645 6.260 1.00 98.81 115 GLY A CA 1
ATOM 849 C C . GLY A 1 115 ? -2.891 -3.914 6.091 1.00 98.81 115 GLY A C 1
ATOM 850 O O . GLY A 1 115 ? -2.106 -4.255 5.208 1.00 98.81 115 GLY A O 1
ATOM 851 N N . GLU A 1 116 ? -2.602 -2.971 6.990 1.00 98.81 116 GLU A N 1
ATOM 852 C CA . GLU A 1 116 ? -1.356 -2.202 6.973 1.00 98.81 116 GLU A CA 1
ATOM 853 C C . GLU A 1 116 ? -0.114 -3.069 7.235 1.00 98.81 116 GLU A C 1
ATOM 855 O O . GLU A 1 116 ? 0.905 -2.905 6.560 1.00 98.81 116 GLU A O 1
ATOM 860 N N . ALA A 1 117 ? -0.192 -4.021 8.171 1.00 98.81 117 ALA A N 1
ATOM 861 C CA . ALA A 1 117 ? 0.897 -4.955 8.450 1.00 98.81 117 ALA A CA 1
ATOM 862 C C . ALA A 1 117 ? 1.211 -5.841 7.235 1.00 98.81 117 ALA A C 1
ATOM 864 O O . ALA A 1 117 ? 2.381 -6.023 6.888 1.00 98.81 117 ALA A O 1
ATOM 865 N N . LEU A 1 118 ? 0.181 -6.363 6.558 1.00 98.94 118 LEU A N 1
ATOM 866 C CA . LEU A 1 118 ? 0.371 -7.198 5.376 1.00 98.94 118 LEU A CA 1
ATOM 867 C C . LEU A 1 118 ? 0.876 -6.395 4.167 1.00 98.94 118 LEU A C 1
ATOM 869 O O . LEU A 1 118 ? 1.789 -6.865 3.491 1.00 98.94 118 LEU A O 1
ATOM 873 N N . ASP A 1 119 ? 0.345 -5.194 3.901 1.00 98.88 119 ASP A N 1
ATOM 874 C CA . ASP A 1 119 ? 0.862 -4.310 2.841 1.00 98.88 119 ASP A CA 1
ATOM 875 C C . ASP A 1 119 ? 2.349 -4.001 3.066 1.00 98.88 119 ASP A C 1
ATOM 877 O O . ASP A 1 119 ? 3.161 -4.185 2.155 1.00 98.88 119 ASP A O 1
ATOM 881 N N . ALA A 1 120 ? 2.725 -3.612 4.292 1.00 98.75 120 ALA A N 1
ATOM 882 C CA . ALA A 1 120 ? 4.114 -3.342 4.652 1.00 98.75 120 ALA A CA 1
ATOM 883 C C . ALA A 1 120 ? 5.020 -4.541 4.353 1.00 98.75 120 ALA A C 1
ATOM 885 O O . ALA A 1 120 ? 6.053 -4.394 3.698 1.00 98.75 120 ALA A O 1
ATOM 886 N N . ALA A 1 121 ? 4.606 -5.728 4.796 1.00 98.88 121 ALA A N 1
ATOM 887 C CA . ALA A 1 121 ? 5.382 -6.946 4.647 1.00 98.88 121 ALA A CA 1
ATOM 888 C C . ALA A 1 121 ? 5.490 -7.400 3.182 1.00 98.88 121 ALA A C 1
ATOM 890 O O . ALA A 1 121 ? 6.572 -7.787 2.746 1.00 98.88 121 ALA A O 1
ATOM 891 N N . LEU A 1 122 ? 4.415 -7.304 2.391 1.00 98.88 122 LEU A N 1
ATOM 892 C CA . LEU A 1 122 ? 4.439 -7.631 0.958 1.00 98.88 122 LEU A CA 1
ATOM 893 C C . LEU A 1 122 ? 5.336 -6.677 0.171 1.00 98.88 122 LEU A C 1
ATOM 895 O O . LEU A 1 122 ? 6.068 -7.111 -0.721 1.00 98.88 122 LEU A O 1
ATOM 899 N N . ARG A 1 123 ? 5.321 -5.388 0.520 1.00 98.69 123 ARG A N 1
ATOM 900 C CA . ARG A 1 123 ? 6.225 -4.405 -0.074 1.00 98.69 123 ARG A CA 1
ATOM 901 C C . ARG A 1 123 ? 7.679 -4.706 0.260 1.00 98.69 123 ARG A C 1
ATOM 903 O O . ARG A 1 123 ? 8.491 -4.716 -0.655 1.00 98.69 123 ARG A O 1
ATOM 910 N N . THR A 1 124 ? 8.013 -5.013 1.513 1.00 98.56 124 THR A N 1
ATOM 911 C CA . THR A 1 124 ? 9.373 -5.447 1.884 1.00 98.56 124 THR A CA 1
ATOM 912 C C . THR A 1 124 ? 9.776 -6.720 1.135 1.00 98.56 124 THR A C 1
ATOM 914 O O . THR A 1 124 ? 10.842 -6.762 0.519 1.00 98.56 124 THR A O 1
ATOM 917 N N . ALA A 1 125 ? 8.891 -7.719 1.095 1.00 98.62 125 ALA A N 1
ATOM 918 C CA . ALA A 1 125 ? 9.125 -8.975 0.395 1.00 98.62 125 ALA A CA 1
ATOM 919 C C . ALA A 1 125 ? 9.472 -8.750 -1.088 1.00 98.62 125 ALA A C 1
ATOM 921 O O . ALA A 1 125 ? 10.401 -9.369 -1.605 1.00 98.62 125 ALA A O 1
ATOM 922 N N . PHE A 1 126 ? 8.775 -7.836 -1.766 1.00 98.38 126 PHE A N 1
ATOM 923 C CA . PHE A 1 126 ? 9.061 -7.494 -3.156 1.00 98.38 126 PHE A CA 1
ATOM 924 C C . PHE A 1 126 ? 10.283 -6.569 -3.306 1.00 98.38 126 PHE A C 1
ATOM 926 O O . PHE A 1 126 ? 11.283 -6.965 -3.907 1.00 98.38 126 PHE A O 1
ATOM 933 N N . TRP A 1 127 ? 10.212 -5.354 -2.752 1.00 97.81 127 TRP A N 1
ATOM 934 C CA . TRP A 1 127 ? 11.165 -4.263 -2.990 1.00 97.81 127 TRP A CA 1
ATOM 935 C C . TRP A 1 127 ? 12.534 -4.478 -2.357 1.00 97.81 127 TRP A C 1
ATOM 937 O O . TRP A 1 127 ? 13.503 -3.863 -2.797 1.00 97.81 127 TRP A O 1
ATOM 947 N N . THR A 1 128 ? 12.627 -5.320 -1.330 1.00 97.25 128 THR A N 1
ATOM 948 C CA . THR A 1 128 ? 13.874 -5.556 -0.597 1.00 97.25 128 THR A CA 1
ATOM 949 C C . THR A 1 128 ? 14.358 -6.992 -0.752 1.00 97.25 128 THR A C 1
ATOM 951 O O . THR A 1 128 ? 15.560 -7.210 -0.915 1.00 97.25 128 THR A O 1
ATOM 954 N N . ASP A 1 129 ? 13.457 -7.974 -0.764 1.00 97.94 129 ASP A N 1
ATOM 955 C CA . ASP A 1 129 ? 13.849 -9.387 -0.672 1.00 97.94 129 ASP A CA 1
ATOM 956 C C . ASP A 1 129 ? 13.727 -10.169 -1.986 1.00 97.94 129 ASP A C 1
ATOM 958 O O . ASP A 1 129 ? 14.095 -11.341 -2.028 1.00 97.94 129 ASP A O 1
ATOM 962 N N . SER A 1 130 ? 13.258 -9.540 -3.072 1.00 97.69 130 SER A N 1
ATOM 963 C CA . SER A 1 130 ? 13.026 -10.207 -4.366 1.00 97.69 130 SER A CA 1
ATOM 964 C C . SER A 1 130 ? 12.147 -11.464 -4.255 1.00 97.69 130 SER A C 1
ATOM 966 O O . SER A 1 130 ? 12.369 -12.467 -4.931 1.00 97.69 130 SER A O 1
ATOM 968 N N . ARG A 1 131 ? 11.131 -11.433 -3.385 1.00 98.12 131 ARG A N 1
ATOM 969 C CA . ARG A 1 131 ? 10.135 -12.504 -3.256 1.00 98.12 131 ARG A CA 1
ATOM 970 C C . ARG A 1 131 ? 8.986 -12.266 -4.226 1.00 98.12 131 ARG A C 1
ATOM 972 O O . ARG A 1 131 ? 8.442 -11.167 -4.334 1.00 98.12 131 ARG A O 1
ATOM 979 N N . SER A 1 132 ? 8.579 -13.329 -4.914 1.00 97.19 132 SER A N 1
ATOM 980 C CA . SER A 1 132 ? 7.491 -13.271 -5.889 1.00 97.19 132 SER A CA 1
ATOM 981 C C . SER A 1 132 ? 6.126 -13.248 -5.209 1.00 97.19 132 SER A C 1
ATOM 983 O O . SER A 1 132 ? 5.506 -14.285 -4.960 1.00 97.19 132 SER A O 1
ATOM 985 N N . ILE A 1 133 ? 5.631 -12.045 -4.930 1.00 97.94 133 ILE A N 1
ATOM 986 C CA . ILE A 1 133 ? 4.309 -11.828 -4.330 1.00 97.94 133 ILE A CA 1
ATOM 987 C C . ILE A 1 133 ? 3.139 -12.152 -5.283 1.00 97.94 133 ILE A C 1
ATOM 989 O O . ILE A 1 133 ? 1.986 -11.945 -4.932 1.00 97.94 133 ILE A O 1
ATOM 993 N N . ALA A 1 134 ? 3.394 -12.713 -6.469 1.00 96.81 134 ALA A N 1
ATOM 994 C CA . ALA A 1 134 ? 2.355 -13.280 -7.331 1.00 96.81 134 ALA A CA 1
ATOM 995 C C . ALA A 1 134 ? 1.844 -14.643 -6.821 1.00 96.81 134 ALA A C 1
ATOM 997 O O . ALA A 1 134 ? 0.748 -15.084 -7.173 1.00 96.81 134 ALA A O 1
ATOM 998 N N . HIS A 1 135 ? 2.642 -15.347 -6.013 1.00 97.50 135 HIS A N 1
ATOM 999 C CA . HIS A 1 135 ? 2.341 -16.709 -5.587 1.00 97.50 135 HIS A CA 1
ATOM 1000 C C . HIS A 1 135 ? 1.638 -16.744 -4.231 1.00 97.50 135 HIS A C 1
ATOM 1002 O O . HIS A 1 135 ? 2.162 -16.254 -3.233 1.00 97.50 135 HIS A O 1
ATOM 1008 N N . ARG A 1 136 ? 0.497 -17.444 -4.168 1.00 98.12 136 ARG A N 1
ATOM 1009 C CA . ARG A 1 136 ? -0.274 -17.669 -2.932 1.00 98.12 136 ARG A CA 1
ATOM 1010 C C . ARG A 1 136 ? 0.599 -18.123 -1.760 1.00 98.12 136 ARG A C 1
ATOM 1012 O O . ARG A 1 136 ? 0.451 -17.612 -0.659 1.00 98.12 136 ARG A O 1
ATOM 1019 N N . GLN A 1 137 ? 1.492 -19.084 -1.996 1.00 98.44 137 GLN A N 1
ATOM 1020 C CA . GLN A 1 137 ? 2.361 -19.624 -0.949 1.00 98.44 137 GLN A CA 1
ATOM 1021 C C . GLN A 1 137 ? 3.282 -18.544 -0.362 1.00 98.44 137 GLN A C 1
ATOM 1023 O O . GLN A 1 137 ? 3.361 -18.419 0.854 1.00 98.44 137 GLN A O 1
ATOM 1028 N N . VAL A 1 138 ? 3.889 -17.710 -1.215 1.00 98.75 138 VAL A N 1
ATOM 1029 C CA . VAL A 1 138 ? 4.736 -16.588 -0.782 1.00 98.75 138 VAL A CA 1
ATOM 1030 C C . VAL A 1 138 ? 3.918 -15.565 0.005 1.00 98.75 138 VAL A C 1
ATOM 1032 O O . VAL A 1 138 ? 4.360 -15.120 1.056 1.00 98.75 138 VAL A O 1
ATOM 1035 N N . ILE A 1 139 ? 2.708 -15.229 -0.452 1.00 98.94 139 ILE A N 1
ATOM 1036 C CA . ILE A 1 139 ? 1.815 -14.300 0.259 1.00 98.94 139 ILE A CA 1
ATOM 1037 C C . ILE A 1 139 ? 1.498 -14.810 1.673 1.00 98.94 139 ILE A C 1
ATOM 1039 O O . ILE A 1 139 ? 1.541 -14.036 2.626 1.00 98.94 139 ILE A O 1
ATOM 1043 N N . LEU A 1 140 ? 1.200 -16.104 1.833 1.00 98.88 140 LEU A N 1
ATOM 1044 C CA . LEU A 1 140 ? 0.881 -16.682 3.143 1.00 98.88 140 LEU A CA 1
ATOM 1045 C C . LEU A 1 140 ? 2.097 -16.798 4.064 1.00 98.88 140 LEU A C 1
ATOM 1047 O O . LEU A 1 140 ? 1.954 -16.615 5.271 1.00 98.88 140 LEU A O 1
ATOM 1051 N N . GLU A 1 141 ? 3.283 -17.067 3.517 1.00 98.88 141 GLU A N 1
ATOM 1052 C CA . GLU A 1 141 ? 4.536 -17.016 4.277 1.00 98.88 141 GLU A CA 1
ATOM 1053 C C . GLU A 1 141 ? 4.798 -15.600 4.798 1.00 98.88 141 GLU A C 1
ATOM 1055 O O . GLU A 1 141 ? 4.995 -15.417 5.997 1.00 98.88 141 GLU A O 1
ATOM 1060 N N . VAL A 1 142 ? 4.689 -14.591 3.926 1.00 98.94 142 VAL A N 1
ATOM 1061 C CA . VAL A 1 142 ? 4.810 -13.173 4.301 1.00 98.94 142 VAL A CA 1
ATOM 1062 C C . VAL A 1 142 ? 3.776 -12.794 5.364 1.00 98.94 142 VAL A C 1
ATOM 1064 O O . VAL A 1 142 ? 4.111 -12.121 6.334 1.00 98.94 142 VAL A O 1
ATOM 1067 N N . ALA A 1 143 ? 2.529 -13.253 5.232 1.00 98.94 143 ALA A N 1
ATOM 1068 C CA . ALA A 1 143 ? 1.488 -12.991 6.221 1.00 98.94 143 ALA A CA 1
ATOM 1069 C C . ALA A 1 143 ? 1.792 -13.629 7.585 1.00 98.94 143 ALA A C 1
ATOM 1071 O O . ALA A 1 143 ? 1.555 -13.004 8.616 1.00 98.94 143 ALA A O 1
ATOM 1072 N N . ALA A 1 144 ? 2.328 -14.852 7.609 1.00 98.88 144 ALA A N 1
ATOM 1073 C CA . ALA A 1 144 ? 2.724 -15.518 8.847 1.00 98.88 144 ALA A CA 1
ATOM 1074 C C . ALA A 1 144 ? 3.902 -14.808 9.531 1.00 98.88 144 ALA A C 1
ATOM 1076 O O . ALA A 1 144 ? 3.881 -14.614 10.746 1.00 98.88 144 ALA A O 1
ATOM 1077 N N . GLU A 1 145 ? 4.897 -14.377 8.754 1.00 98.81 145 GLU A N 1
ATOM 1078 C CA . GLU A 1 145 ? 6.022 -13.573 9.242 1.00 98.81 145 GLU A CA 1
ATOM 1079 C C . GLU A 1 145 ? 5.539 -12.227 9.809 1.00 98.81 145 GLU A C 1
ATOM 1081 O O . GLU A 1 145 ? 5.928 -11.850 10.915 1.00 98.81 145 GLU A O 1
ATOM 1086 N N . ALA A 1 146 ? 4.636 -11.538 9.104 1.00 98.81 146 ALA A N 1
ATOM 1087 C CA . ALA A 1 146 ? 4.053 -10.270 9.541 1.00 98.81 146 ALA A CA 1
ATOM 1088 C C . ALA A 1 146 ? 3.227 -10.419 10.828 1.00 98.81 146 ALA A C 1
ATOM 1090 O O . ALA A 1 146 ? 3.384 -9.629 11.757 1.00 98.81 146 ALA A O 1
ATOM 1091 N N . ALA A 1 147 ? 2.393 -11.460 10.917 1.00 98.69 147 ALA A N 1
ATOM 1092 C CA . ALA A 1 147 ? 1.603 -11.754 12.111 1.00 98.69 147 ALA A CA 1
ATOM 1093 C C . ALA A 1 147 ? 2.489 -12.068 13.329 1.00 98.69 147 ALA A C 1
ATOM 1095 O O . ALA A 1 147 ? 2.162 -11.680 14.449 1.00 98.69 147 ALA A O 1
ATOM 1096 N N . ALA A 1 148 ? 3.625 -12.742 13.121 1.00 98.62 148 ALA A N 1
ATOM 1097 C CA . ALA A 1 148 ? 4.595 -13.004 14.180 1.00 98.62 148 ALA A CA 1
ATOM 1098 C C . ALA A 1 148 ? 5.355 -11.737 14.613 1.00 98.62 148 ALA A C 1
ATOM 1100 O O . ALA A 1 148 ? 5.654 -11.584 15.797 1.00 98.62 148 ALA A O 1
ATOM 1101 N N . ALA A 1 149 ? 5.669 -10.842 13.672 1.00 98.25 149 ALA A N 1
ATOM 1102 C CA . ALA A 1 149 ? 6.398 -9.603 13.939 1.00 98.25 149 ALA A CA 1
ATOM 1103 C C . ALA A 1 149 ? 5.535 -8.509 14.593 1.00 98.25 149 ALA A C 1
ATOM 1105 O O . ALA A 1 149 ? 6.060 -7.723 15.378 1.00 98.25 149 ALA A O 1
ATOM 1106 N N . ALA A 1 150 ? 4.235 -8.471 14.286 1.00 97.00 150 ALA A N 1
ATOM 1107 C CA . ALA A 1 150 ? 3.280 -7.476 14.774 1.00 97.00 150 ALA A CA 1
ATOM 1108 C C . ALA A 1 150 ? 1.985 -8.152 15.271 1.00 97.00 150 ALA A C 1
ATOM 1110 O O . ALA A 1 150 ? 0.926 -8.008 14.643 1.00 97.00 150 ALA A O 1
ATOM 1111 N N . PRO A 1 151 ? 2.030 -8.924 16.375 1.00 97.56 151 PRO A N 1
ATOM 1112 C CA . PRO A 1 151 ? 0.866 -9.655 16.885 1.00 97.56 151 PRO A CA 1
ATOM 1113 C C . PRO A 1 151 ? -0.317 -8.739 17.242 1.00 97.56 151 PRO A C 1
ATOM 1115 O O . PRO A 1 151 ? -1.474 -9.151 17.155 1.00 97.56 151 PRO A O 1
ATOM 1118 N N . GLU A 1 152 ? -0.056 -7.483 17.601 1.00 96.62 152 GLU A N 1
ATOM 1119 C CA . GLU A 1 152 ? -1.063 -6.458 17.884 1.00 96.62 152 GLU A CA 1
ATOM 1120 C C . GLU A 1 152 ? -1.880 -6.030 16.656 1.00 96.62 152 GLU A C 1
ATOM 1122 O O . GLU A 1 152 ? -2.969 -5.479 16.818 1.00 96.62 152 GLU A O 1
ATOM 1127 N N . SER A 1 153 ? -1.404 -6.315 15.436 1.00 98.00 153 SER A N 1
ATOM 1128 C CA . SER A 1 153 ? -2.167 -6.069 14.203 1.00 98.00 153 SER A CA 1
ATOM 1129 C C . SER A 1 153 ? -3.437 -6.925 14.121 1.00 98.00 153 SER A C 1
ATOM 1131 O O . SER A 1 153 ? -4.415 -6.544 13.470 1.00 98.00 153 SER A O 1
ATOM 1133 N N . GLY A 1 154 ? -3.432 -8.085 14.789 1.00 98.12 154 GLY A N 1
ATOM 1134 C CA . GLY A 1 154 ? -4.504 -9.073 14.717 1.00 98.12 154 GLY A CA 1
ATOM 1135 C C . GLY A 1 154 ? -4.593 -9.797 13.371 1.00 98.12 154 GLY A C 1
ATOM 1136 O O . GLY A 1 154 ? -5.627 -10.405 13.099 1.00 98.12 154 GLY A O 1
ATOM 1137 N N . LEU A 1 155 ? -3.552 -9.726 12.530 1.00 98.81 155 LEU A N 1
ATOM 1138 C CA . LEU A 1 155 ? -3.483 -10.478 11.280 1.00 98.81 155 LEU A CA 1
ATOM 1139 C C . LEU A 1 155 ? -3.500 -11.985 11.567 1.00 98.81 155 LEU A C 1
ATOM 1141 O O . LEU A 1 155 ? -2.602 -12.516 12.215 1.00 98.81 155 LEU A O 1
ATOM 1145 N N . ASP A 1 156 ? -4.510 -12.674 11.047 1.00 98.81 156 ASP A N 1
ATOM 1146 C CA . ASP A 1 156 ? -4.665 -14.123 11.122 1.00 98.81 156 ASP A CA 1
ATOM 1147 C C . ASP A 1 156 ? -4.368 -14.750 9.743 1.00 98.81 156 ASP A C 1
ATOM 1149 O O . ASP A 1 156 ? -5.177 -14.618 8.810 1.00 98.81 156 ASP A O 1
ATOM 1153 N N . PRO A 1 157 ? -3.221 -15.446 9.590 1.00 98.75 157 PRO A N 1
ATOM 1154 C CA . PRO A 1 157 ? -2.846 -16.094 8.336 1.00 98.75 157 PRO A CA 1
ATOM 1155 C C . PRO A 1 157 ? -3.806 -17.208 7.898 1.00 98.75 157 PRO A C 1
ATOM 1157 O O . PRO A 1 157 ? -3.959 -17.435 6.698 1.00 98.75 157 PRO A O 1
ATOM 1160 N N . ALA A 1 158 ? -4.472 -17.898 8.831 1.00 98.75 158 ALA A N 1
ATOM 1161 C CA . ALA A 1 158 ? -5.424 -18.954 8.492 1.00 98.75 158 ALA A CA 1
ATOM 1162 C C . ALA A 1 158 ? -6.703 -18.352 7.896 1.00 98.75 158 ALA A C 1
ATOM 1164 O O . ALA A 1 158 ? -7.150 -18.780 6.831 1.00 98.75 158 ALA A O 1
ATOM 1165 N N . ARG A 1 159 ? -7.230 -17.285 8.511 1.00 98.75 159 ARG A N 1
ATOM 1166 C CA . ARG A 1 159 ? -8.367 -16.533 7.949 1.00 98.75 159 ARG A CA 1
ATOM 1167 C C . ARG A 1 159 ? -8.025 -15.881 6.611 1.00 98.75 159 ARG A C 1
ATOM 1169 O O . ARG A 1 159 ? -8.880 -15.819 5.729 1.00 98.75 159 ARG A O 1
ATOM 1176 N N . LEU A 1 160 ? -6.787 -15.411 6.439 1.00 98.88 160 LEU A N 1
ATOM 1177 C CA . LEU A 1 160 ? -6.313 -14.888 5.157 1.00 98.88 160 LEU A CA 1
ATOM 1178 C C . LEU A 1 160 ? -6.291 -15.982 4.079 1.00 98.88 160 LEU A C 1
ATOM 1180 O O . LEU A 1 160 ? -6.755 -15.748 2.964 1.00 98.88 160 LEU A O 1
ATOM 1184 N N . ALA A 1 161 ? -5.802 -17.180 4.411 1.00 98.88 161 ALA A N 1
ATOM 1185 C CA . ALA A 1 161 ? -5.793 -18.317 3.494 1.00 98.88 161 ALA A CA 1
ATOM 1186 C C . ALA A 1 161 ? -7.209 -18.695 3.036 1.00 98.88 161 ALA A C 1
ATOM 1188 O O . ALA A 1 161 ? -7.445 -18.817 1.835 1.00 98.88 161 ALA A O 1
ATOM 1189 N N . GLU A 1 162 ? -8.169 -18.789 3.961 1.00 98.75 162 GLU A N 1
ATOM 1190 C CA . GLU A 1 162 ? -9.581 -19.045 3.638 1.00 98.75 162 GLU A CA 1
ATOM 1191 C C . GLU A 1 162 ? -10.181 -17.959 2.726 1.00 98.75 162 GLU A C 1
ATOM 1193 O O . GLU A 1 162 ? -10.942 -18.247 1.792 1.00 98.75 162 GLU A O 1
ATOM 1198 N N . ALA A 1 163 ? -9.838 -16.693 2.973 1.00 98.69 163 ALA A N 1
ATOM 1199 C CA . ALA A 1 163 ? -10.305 -15.571 2.169 1.00 98.69 163 ALA A CA 1
ATOM 1200 C C . ALA A 1 163 ? -9.765 -15.623 0.730 1.00 98.69 163 ALA A C 1
ATOM 1202 O O . ALA A 1 163 ? -10.540 -15.425 -0.209 1.00 98.69 163 ALA A O 1
ATOM 1203 N N . LEU A 1 164 ? -8.480 -15.953 0.554 1.00 98.69 164 LEU A N 1
ATOM 1204 C CA . LEU A 1 164 ? -7.860 -16.119 -0.764 1.00 98.69 164 LEU A CA 1
ATOM 1205 C C . LEU A 1 164 ? -8.400 -17.348 -1.505 1.00 98.69 164 LEU A C 1
ATOM 1207 O O . LEU A 1 164 ? -8.670 -17.269 -2.701 1.00 98.69 164 LEU A O 1
ATOM 1211 N N . ASP A 1 165 ? -8.615 -18.461 -0.802 1.00 98.50 165 ASP A N 1
ATOM 1212 C CA . ASP A 1 165 ? -9.132 -19.699 -1.401 1.00 98.50 165 ASP A CA 1
ATOM 1213 C C . ASP A 1 165 ? -10.575 -19.552 -1.883 1.00 98.50 165 ASP A C 1
ATOM 1215 O O . ASP A 1 165 ? -10.959 -20.111 -2.911 1.00 98.50 165 ASP A O 1
ATOM 1219 N N . SER A 1 166 ? -11.379 -18.771 -1.161 1.00 98.44 166 SER A N 1
ATOM 1220 C CA . SER A 1 166 ? -12.749 -18.448 -1.567 1.00 98.44 166 SER A CA 1
ATOM 1221 C C . SER A 1 166 ? -12.836 -17.318 -2.597 1.00 98.44 166 SER A C 1
ATOM 1223 O O . SER A 1 166 ? -13.885 -17.154 -3.221 1.00 98.44 166 SER A O 1
ATOM 1225 N N . GLY A 1 167 ? -11.769 -16.531 -2.779 1.00 98.25 167 GLY A N 1
ATOM 1226 C CA . GLY A 1 167 ? -11.745 -15.370 -3.672 1.00 98.25 167 GLY A CA 1
ATOM 1227 C C . GLY A 1 167 ? -12.733 -14.269 -3.273 1.00 98.25 167 GLY A C 1
ATOM 1228 O O . GLY A 1 167 ? -13.217 -13.519 -4.126 1.00 98.25 167 GLY A O 1
ATOM 1229 N N . ARG A 1 168 ? -13.135 -14.213 -1.995 1.00 97.81 168 ARG A N 1
ATOM 1230 C CA . ARG A 1 168 ? -14.295 -13.415 -1.563 1.00 97.81 168 ARG A CA 1
ATOM 1231 C C . ARG A 1 168 ? -14.067 -11.902 -1.632 1.00 97.81 168 ARG A C 1
ATOM 1233 O O . ARG A 1 168 ? -15.045 -11.159 -1.639 1.00 97.81 168 ARG A O 1
ATOM 1240 N N . HIS A 1 169 ? -12.809 -11.470 -1.721 1.00 98.06 169 HIS A N 1
ATOM 1241 C CA . HIS A 1 169 ? -12.424 -10.065 -1.866 1.00 98.06 169 HIS A CA 1
ATOM 1242 C C . HIS A 1 169 ? -12.042 -9.707 -3.314 1.00 98.06 169 HIS A C 1
ATOM 1244 O O . HIS A 1 169 ? -11.857 -8.537 -3.628 1.00 98.06 169 HIS A O 1
ATOM 1250 N N . ARG A 1 170 ? -12.030 -10.657 -4.261 1.00 97.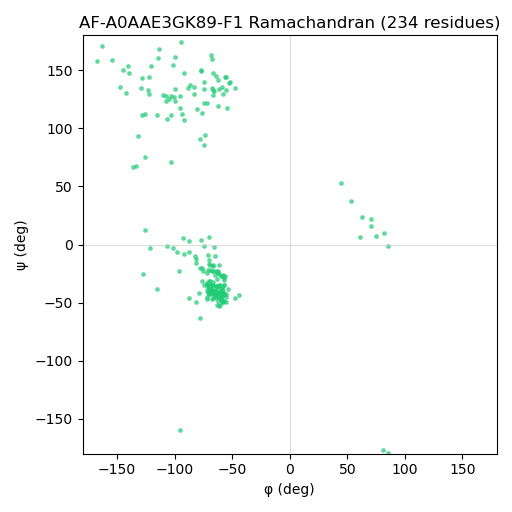12 170 ARG A N 1
ATOM 1251 C CA . ARG A 1 170 ? -11.743 -10.392 -5.685 1.00 97.12 170 ARG A CA 1
ATOM 1252 C C . ARG A 1 170 ? -12.631 -9.299 -6.286 1.00 97.12 170 ARG A C 1
ATOM 1254 O O . ARG A 1 170 ? -12.166 -8.485 -7.078 1.00 97.12 170 ARG A O 1
ATOM 1261 N N . ALA A 1 171 ? -13.910 -9.266 -5.911 1.00 97.75 171 ALA A N 1
ATOM 1262 C CA . ALA A 1 171 ? -14.853 -8.259 -6.400 1.00 97.75 171 ALA A CA 1
ATOM 1263 C C . ALA A 1 171 ? -14.532 -6.838 -5.896 1.00 97.75 171 ALA A C 1
ATOM 1265 O O . ALA A 1 171 ? -14.947 -5.864 -6.524 1.00 97.75 171 ALA A O 1
ATOM 1266 N N . GLU A 1 172 ? -13.805 -6.702 -4.782 1.00 97.69 172 GLU A N 1
ATOM 1267 C CA . GLU A 1 172 ? -13.331 -5.406 -4.278 1.00 97.69 172 GLU A CA 1
ATOM 1268 C C . GLU A 1 172 ? -12.293 -4.796 -5.212 1.00 97.69 172 GLU A C 1
ATOM 1270 O O . GLU A 1 172 ? -12.415 -3.617 -5.521 1.00 97.69 172 GLU A O 1
ATOM 1275 N N . LEU A 1 173 ? -11.386 -5.598 -5.783 1.00 96.69 173 LEU A N 1
ATOM 1276 C CA . LEU A 1 173 ? -10.419 -5.123 -6.783 1.00 96.69 173 LEU A CA 1
ATOM 1277 C C . LEU A 1 173 ? -11.110 -4.439 -7.966 1.00 96.69 173 LEU A C 1
ATOM 1279 O O . LEU A 1 173 ? -10.697 -3.374 -8.413 1.00 96.69 173 LEU A O 1
ATOM 1283 N N . THR A 1 174 ? -12.186 -5.043 -8.478 1.00 95.69 174 THR A N 1
ATOM 1284 C CA . THR A 1 174 ? -12.944 -4.473 -9.599 1.00 95.69 174 THR A CA 1
ATOM 1285 C C . THR A 1 174 ? -13.688 -3.202 -9.193 1.00 95.69 174 THR A C 1
ATOM 1287 O O . THR A 1 174 ? -13.806 -2.283 -10.004 1.00 95.69 174 THR A O 1
ATOM 1290 N N . ARG A 1 175 ? -14.184 -3.128 -7.951 1.00 96.94 175 ARG A N 1
ATOM 1291 C CA . ARG A 1 175 ? -14.833 -1.919 -7.427 1.00 96.94 175 ARG A CA 1
ATOM 1292 C C . ARG A 1 175 ? -13.839 -0.778 -7.263 1.00 96.94 175 ARG A C 1
ATOM 1294 O O . ARG A 1 175 ? -14.121 0.315 -7.742 1.00 96.94 175 ARG A O 1
ATOM 1301 N N . ASP A 1 176 ? -12.685 -1.046 -6.665 1.00 97.62 176 ASP A N 1
ATOM 1302 C CA . ASP A 1 176 ? -11.623 -0.057 -6.519 1.00 97.62 176 ASP A CA 1
ATOM 1303 C C . ASP A 1 176 ? -11.127 0.405 -7.894 1.00 97.62 176 ASP A C 1
ATOM 1305 O O . ASP A 1 176 ? -11.069 1.603 -8.153 1.00 97.62 176 ASP A O 1
ATOM 1309 N N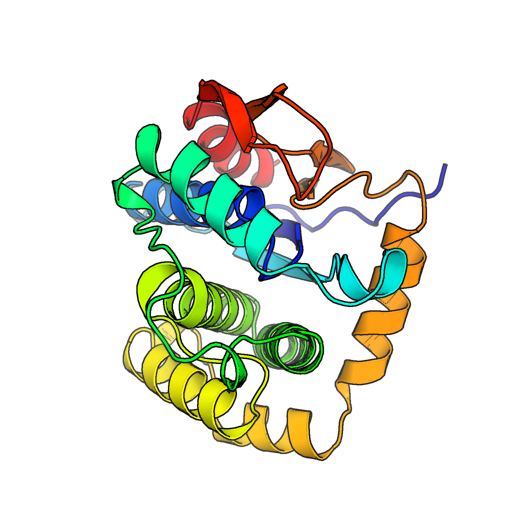 . HIS A 1 177 ? -10.909 -0.515 -8.840 1.00 96.94 177 HIS A N 1
ATOM 1310 C CA . HIS A 1 177 ? -10.541 -0.163 -10.213 1.00 96.94 177 HIS A CA 1
ATOM 1311 C C . HIS A 1 177 ? -11.577 0.741 -10.900 1.00 96.94 177 HIS A C 1
ATOM 1313 O O . HIS A 1 177 ? -11.205 1.683 -11.598 1.00 96.94 177 HIS A O 1
ATOM 1319 N N . ALA A 1 178 ? -12.875 0.497 -10.696 1.00 96.56 178 ALA A N 1
ATOM 1320 C CA . ALA A 1 178 ? -13.925 1.342 -11.261 1.00 96.56 178 ALA A CA 1
ATOM 1321 C C . ALA A 1 178 ? -13.879 2.777 -10.709 1.00 96.56 178 ALA A C 1
ATOM 1323 O O . ALA A 1 178 ? -14.134 3.721 -11.454 1.00 96.56 178 ALA A O 1
ATOM 1324 N N . VAL A 1 179 ? -13.527 2.951 -9.431 1.00 96.25 179 VAL A N 1
ATOM 1325 C CA . VAL A 1 179 ? -13.311 4.274 -8.822 1.00 96.25 179 VAL A CA 1
ATOM 1326 C C . VAL A 1 179 ? -12.021 4.908 -9.345 1.00 96.25 179 VAL A C 1
ATOM 1328 O O . VAL A 1 179 ? -12.030 6.065 -9.765 1.00 96.25 179 VAL A O 1
ATOM 1331 N N . ALA A 1 180 ? -10.936 4.137 -9.375 1.00 95.75 180 ALA A N 1
ATOM 1332 C CA . ALA A 1 180 ? -9.617 4.558 -9.831 1.00 95.75 180 ALA A CA 1
ATOM 1333 C C . ALA A 1 180 ? -9.555 4.880 -11.337 1.00 95.75 180 ALA A C 1
ATOM 1335 O O . ALA A 1 180 ? -8.671 5.599 -11.780 1.00 95.75 180 ALA A O 1
ATOM 1336 N N . SER A 1 181 ? -10.529 4.408 -12.120 1.00 94.94 181 SER A N 1
ATOM 1337 C CA . SER A 1 181 ? -10.733 4.783 -13.529 1.00 94.94 181 SER A CA 1
ATOM 1338 C C . SER A 1 181 ? -11.388 6.157 -13.718 1.00 94.94 181 SER A C 1
ATOM 1340 O O .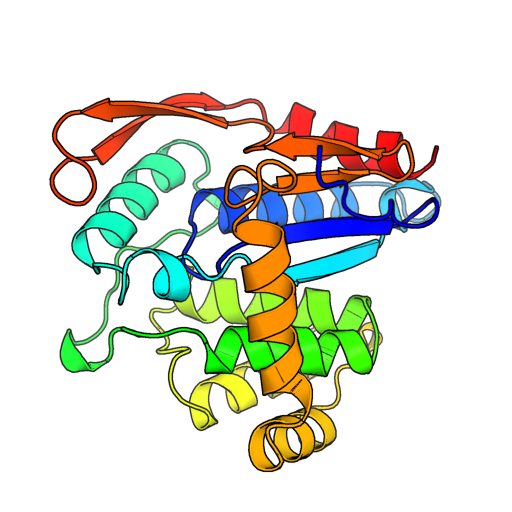 SER A 1 181 ? -11.708 6.539 -14.842 1.00 94.94 181 SER A O 1
ATOM 1342 N N . THR A 1 182 ? -11.635 6.892 -12.634 1.00 93.81 182 THR A N 1
ATOM 1343 C CA . THR A 1 182 ? -12.189 8.250 -12.658 1.00 93.81 182 THR A CA 1
ATOM 1344 C C . THR A 1 182 ? -11.159 9.260 -12.162 1.00 93.81 182 THR A C 1
ATOM 1346 O O . THR A 1 182 ? -10.189 8.895 -11.508 1.00 93.81 182 THR A O 1
ATOM 1349 N N . ASP A 1 183 ? -11.429 10.552 -12.355 1.00 91.69 183 ASP A N 1
ATOM 1350 C CA . ASP A 1 183 ? -10.562 11.633 -11.856 1.00 91.69 183 ASP A CA 1
ATOM 1351 C C . ASP A 1 183 ? -10.506 11.734 -10.316 1.00 91.69 183 ASP A C 1
ATOM 1353 O O . ASP A 1 183 ? -9.813 12.595 -9.778 1.00 91.69 183 ASP A O 1
ATOM 1357 N N . ALA A 1 184 ? -11.255 10.893 -9.590 1.00 93.25 184 ALA A N 1
ATOM 1358 C CA . ALA A 1 184 ? -11.272 10.886 -8.130 1.00 93.25 184 ALA A CA 1
ATOM 1359 C C . ALA A 1 184 ? -9.925 10.448 -7.535 1.00 93.25 184 ALA A C 1
ATOM 1361 O O . ALA A 1 184 ? -9.537 10.940 -6.479 1.00 93.25 184 ALA A O 1
ATOM 1362 N N . ILE A 1 185 ? -9.236 9.524 -8.212 1.00 96.38 185 ILE A N 1
ATOM 1363 C CA . ILE A 1 185 ? -7.961 8.942 -7.790 1.00 96.38 185 ILE A CA 1
ATOM 1364 C C . ILE A 1 185 ? -7.017 8.992 -8.998 1.00 96.38 185 ILE A C 1
ATOM 1366 O O . ILE A 1 185 ? -7.054 8.100 -9.841 1.00 96.38 185 ILE A O 1
ATOM 1370 N N . PRO A 1 186 ? -6.201 10.049 -9.133 1.00 92.19 186 PRO A N 1
ATOM 1371 C CA . PRO A 1 186 ? -5.468 10.307 -10.372 1.00 92.19 186 PRO A CA 1
ATOM 1372 C C . PRO A 1 186 ? -4.219 9.432 -10.556 1.00 92.19 186 PRO A C 1
ATOM 1374 O O . PRO A 1 186 ? -3.715 9.331 -11.671 1.00 92.19 186 PRO A O 1
ATOM 1377 N N . THR A 1 187 ? -3.672 8.847 -9.484 1.00 95.00 187 THR A N 1
ATOM 1378 C CA . THR A 1 187 ? -2.425 8.063 -9.537 1.00 95.00 187 THR A CA 1
ATOM 1379 C C . THR A 1 187 ? -2.241 7.176 -8.303 1.00 95.00 187 THR A C 1
ATOM 1381 O O . THR A 1 187 ? -2.925 7.338 -7.291 1.00 95.00 187 THR A O 1
ATOM 1384 N N . SER A 1 188 ? -1.246 6.290 -8.356 1.00 96.12 188 SER A N 1
ATOM 1385 C CA . SER A 1 188 ? -0.674 5.626 -7.185 1.00 96.12 188 SER A CA 1
ATOM 1386 C C . SER A 1 188 ? 0.633 6.316 -6.750 1.00 96.12 188 SER A C 1
ATOM 1388 O O . SER A 1 188 ? 1.501 6.491 -7.608 1.00 96.12 188 SER A O 1
ATOM 1390 N N . PRO A 1 189 ? 0.829 6.600 -5.446 1.00 97.88 189 PRO A N 1
ATOM 1391 C CA . PRO A 1 189 ? -0.190 6.606 -4.3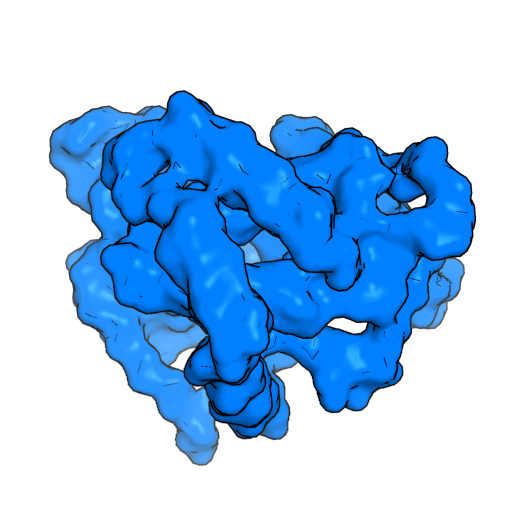98 1.00 97.88 189 PRO A CA 1
ATOM 1392 C C . PRO A 1 189 ? -1.073 7.863 -4.454 1.00 97.88 189 PRO A C 1
ATOM 1394 O O . PRO A 1 189 ? -0.606 8.961 -4.760 1.00 97.88 189 PRO A O 1
ATOM 1397 N N . THR A 1 190 ? -2.331 7.717 -4.039 1.00 98.31 190 THR A N 1
ATOM 1398 C CA . THR A 1 190 ? -3.196 8.839 -3.647 1.00 98.31 190 THR A CA 1
ATOM 1399 C C . THR A 1 190 ? -3.685 8.633 -2.216 1.00 98.31 190 THR A C 1
ATOM 1401 O O . THR A 1 190 ? -4.220 7.576 -1.884 1.00 98.31 190 THR A O 1
ATOM 1404 N N . PHE A 1 191 ? -3.523 9.654 -1.376 1.00 98.25 191 PHE A N 1
ATOM 1405 C CA . PHE A 1 191 ? -4.009 9.690 0.001 1.00 98.25 191 PHE A CA 1
ATOM 1406 C C . PHE A 1 191 ? -5.304 10.495 0.062 1.00 98.25 191 PHE A C 1
ATOM 1408 O O . PHE A 1 191 ? -5.302 11.662 -0.325 1.00 98.25 191 PHE A O 1
ATOM 1415 N N . VAL A 1 192 ? -6.390 9.908 0.563 1.00 98.06 192 VAL A N 1
ATOM 1416 C CA . VAL A 1 192 ? -7.649 10.627 0.812 1.00 98.06 192 VAL A CA 1
ATOM 1417 C C . VAL A 1 192 ? -7.786 10.896 2.308 1.00 98.06 192 VAL A C 1
ATOM 1419 O O . VAL A 1 192 ? -7.639 9.993 3.135 1.00 98.06 192 VAL A O 1
ATOM 1422 N N . LEU A 1 193 ? -8.029 12.161 2.642 1.00 98.00 193 LEU A N 1
ATOM 1423 C CA . LEU A 1 193 ? -8.103 12.675 4.005 1.00 98.00 193 LEU A CA 1
ATOM 1424 C C . LEU A 1 193 ? -9.557 12.819 4.483 1.00 98.00 193 LEU A C 1
ATOM 1426 O O . LEU A 1 193 ? -10.465 12.901 3.650 1.00 98.00 193 LEU A O 1
ATOM 1430 N N . PRO A 1 194 ? -9.800 12.915 5.805 1.00 97.94 194 PRO A N 1
ATOM 1431 C CA . PRO A 1 194 ? -11.157 13.066 6.339 1.00 97.94 194 PRO A CA 1
ATOM 1432 C C . PRO A 1 194 ? -11.869 14.354 5.905 1.00 97.94 194 PRO A C 1
ATOM 1434 O O . PRO A 1 194 ? -13.095 14.383 5.818 1.00 97.94 194 PRO A O 1
ATOM 1437 N N . ASP A 1 195 ? -11.115 15.403 5.560 1.00 95.81 195 ASP A N 1
ATOM 1438 C CA . ASP A 1 195 ? -11.652 16.642 4.982 1.00 95.81 195 ASP A CA 1
ATOM 1439 C C . ASP A 1 195 ? -12.072 16.509 3.499 1.00 95.81 195 ASP A C 1
ATOM 1441 O O . ASP A 1 195 ? -12.578 17.465 2.908 1.00 95.81 195 ASP A O 1
ATOM 1445 N N . GLY A 1 196 ? -11.887 15.328 2.895 1.00 95.12 196 GLY A N 1
ATOM 1446 C CA . GLY A 1 196 ? -12.190 15.033 1.494 1.00 95.12 196 GLY A CA 1
ATOM 1447 C C . GLY A 1 196 ? -11.075 15.389 0.512 1.00 95.12 196 GLY A C 1
ATOM 1448 O O . GLY A 1 196 ? -11.225 15.145 -0.685 1.00 95.12 196 GLY A O 1
ATOM 1449 N N . THR A 1 197 ? -9.953 15.942 0.979 1.00 95.50 197 THR A N 1
ATOM 1450 C CA . THR A 1 197 ? -8.801 16.225 0.119 1.00 95.50 197 THR A CA 1
ATOM 1451 C C . THR A 1 197 ? -8.162 14.925 -0.362 1.00 95.50 197 THR A C 1
ATOM 1453 O O . THR A 1 197 ? -7.892 14.032 0.440 1.00 95.50 197 THR A O 1
ATOM 1456 N N . ALA A 1 198 ? -7.842 14.855 -1.655 1.00 95.88 198 ALA A N 1
ATOM 1457 C CA . ALA A 1 198 ? -6.996 13.819 -2.236 1.00 95.88 198 ALA A CA 1
ATOM 1458 C C . ALA A 1 198 ? -5.602 14.394 -2.538 1.00 95.88 198 ALA A C 1
ATOM 1460 O O . ALA A 1 198 ? -5.483 15.410 -3.224 1.00 95.88 198 ALA A O 1
ATOM 1461 N N . VAL A 1 199 ? -4.550 13.760 -2.021 1.00 96.69 199 VAL A N 1
ATOM 1462 C CA . VAL A 1 199 ? -3.149 14.150 -2.232 1.00 96.69 199 VAL A CA 1
ATOM 1463 C C . VAL A 1 199 ? -2.439 13.042 -3.002 1.00 96.69 199 VAL A C 1
ATOM 1465 O O . VAL A 1 199 ? -2.236 11.944 -2.486 1.00 96.69 199 VAL A O 1
ATOM 1468 N N . ALA A 1 200 ? -2.071 13.338 -4.244 1.00 95.94 200 ALA A N 1
ATOM 1469 C CA . ALA A 1 200 ? -1.314 12.450 -5.119 1.00 95.94 200 ALA A CA 1
ATOM 1470 C C . ALA A 1 200 ? 0.195 12.610 -4.887 1.00 95.94 200 ALA A C 1
ATOM 1472 O O . ALA A 1 200 ? 0.664 13.741 -4.789 1.00 95.94 200 ALA A O 1
ATOM 1473 N N . ASN A 1 201 ? 0.939 11.498 -4.837 1.00 94.94 201 ASN A N 1
ATOM 1474 C CA . ASN A 1 201 ? 2.409 11.466 -4.730 1.00 94.94 201 ASN A CA 1
ATOM 1475 C C . ASN A 1 201 ? 3.001 12.461 -3.698 1.00 94.94 201 ASN A C 1
ATOM 1477 O O . ASN A 1 201 ? 3.864 13.265 -4.055 1.00 94.94 201 ASN A O 1
ATOM 1481 N N . PRO A 1 202 ? 2.548 12.455 -2.428 1.00 96.06 202 PRO A N 1
ATOM 1482 C CA . PRO A 1 202 ? 3.020 13.422 -1.437 1.00 96.06 202 PRO A CA 1
ATOM 1483 C C . PRO A 1 202 ? 4.539 13.338 -1.238 1.00 96.06 202 PRO A C 1
ATOM 1485 O O . PRO A 1 202 ? 5.088 12.243 -1.096 1.00 96.06 202 PRO A O 1
ATOM 1488 N N . GLY A 1 203 ? 5.209 14.492 -1.184 1.00 93.25 203 GLY A N 1
ATOM 1489 C CA . GLY A 1 203 ? 6.620 14.586 -0.814 1.00 93.25 203 GLY A CA 1
ATOM 1490 C C . GLY A 1 203 ? 7.636 14.132 -1.865 1.00 93.25 203 GLY A C 1
ATOM 1491 O O . GLY A 1 203 ? 8.825 14.065 -1.547 1.00 93.25 203 GLY A O 1
ATOM 1492 N N . VAL A 1 204 ? 7.224 13.814 -3.097 1.00 94.25 204 VAL A N 1
ATOM 1493 C CA . VAL A 1 204 ? 8.151 13.511 -4.199 1.00 94.25 204 VAL A CA 1
ATOM 1494 C C . VAL A 1 204 ? 7.635 14.080 -5.513 1.00 94.25 204 VAL A C 1
ATOM 1496 O O . VAL A 1 204 ? 6.508 13.803 -5.920 1.00 94.25 204 VAL A O 1
ATOM 1499 N N . THR A 1 205 ? 8.496 14.803 -6.229 1.00 93.88 205 THR A N 1
ATOM 1500 C CA . THR A 1 205 ? 8.263 15.161 -7.634 1.00 93.88 205 THR A CA 1
ATOM 1501 C C . THR A 1 205 ? 9.398 14.647 -8.508 1.00 93.88 205 THR A C 1
ATOM 1503 O O . THR A 1 205 ? 10.554 14.578 -8.082 1.00 93.88 205 THR A O 1
ATOM 1506 N N . VAL A 1 206 ? 9.046 14.226 -9.723 1.00 94.12 206 VAL A N 1
ATOM 1507 C CA . VAL A 1 206 ? 9.991 13.666 -10.689 1.00 94.12 206 VAL A CA 1
ATOM 1508 C C . VAL A 1 206 ? 9.682 14.157 -12.093 1.00 94.12 206 VAL A C 1
ATOM 1510 O O . VAL A 1 206 ? 8.517 14.376 -12.443 1.00 94.12 206 VAL A O 1
ATOM 1513 N N . HIS A 1 207 ? 10.711 14.180 -12.929 1.00 93.38 207 HIS A N 1
ATOM 1514 C CA . HIS A 1 207 ? 10.576 14.122 -14.377 1.00 93.38 207 HIS A CA 1
ATOM 1515 C C . HIS A 1 207 ? 11.176 12.818 -14.910 1.00 93.38 207 HIS A C 1
ATOM 1517 O O . HIS A 1 207 ? 11.956 12.142 -14.239 1.00 93.38 207 HIS A O 1
ATOM 1523 N N . TRP A 1 208 ? 10.783 12.442 -16.124 1.00 92.31 208 TRP A N 1
ATOM 1524 C CA . TRP A 1 208 ? 11.285 11.244 -16.792 1.00 92.31 208 TRP A CA 1
ATOM 1525 C C . TRP A 1 208 ? 12.354 11.610 -17.817 1.00 92.31 208 TRP A C 1
ATOM 1527 O O . TRP A 1 208 ? 12.100 12.412 -18.716 1.00 92.31 208 TRP A O 1
ATOM 1537 N N . GLU A 1 209 ? 13.516 10.969 -17.716 1.00 94.56 209 GLU A N 1
ATOM 1538 C CA . GLU A 1 209 ? 14.531 10.974 -18.767 1.00 94.56 209 GLU A CA 1
ATOM 1539 C C . GLU A 1 209 ? 14.308 9.766 -19.681 1.00 94.56 209 GLU A C 1
ATOM 1541 O O . GLU A 1 209 ? 14.553 8.619 -19.304 1.00 94.56 209 GLU A O 1
ATOM 1546 N N . GLY A 1 210 ? 13.812 10.024 -20.894 1.00 90.38 210 GLY A N 1
ATOM 1547 C CA . GLY A 1 210 ? 13.403 8.997 -21.856 1.00 90.38 210 GLY A CA 1
ATOM 1548 C C . GLY A 1 210 ? 11.959 8.490 -21.674 1.00 90.38 210 GLY A C 1
ATOM 1549 O O . GLY A 1 210 ? 11.222 8.974 -20.815 1.00 90.38 210 GLY A O 1
ATOM 1550 N N . PRO A 1 211 ? 11.503 7.539 -22.515 1.00 86.00 211 PRO A N 1
ATOM 1551 C CA . PRO A 1 211 ? 10.135 7.017 -22.453 1.00 86.00 211 PRO A CA 1
ATOM 1552 C C . PRO A 1 211 ? 9.861 6.231 -21.166 1.00 86.00 211 PRO A C 1
ATOM 1554 O O . PRO A 1 211 ? 10.737 5.521 -20.678 1.00 86.00 211 PRO A O 1
ATOM 1557 N N . TRP A 1 212 ? 8.626 6.263 -20.663 1.00 77.12 212 TRP A N 1
ATOM 1558 C CA . TRP A 1 212 ? 8.217 5.431 -19.526 1.00 77.12 212 TRP A CA 1
ATOM 1559 C C . TRP A 1 212 ? 8.541 3.942 -19.762 1.00 77.12 212 TRP A C 1
ATOM 1561 O O . TRP A 1 212 ? 8.387 3.435 -20.875 1.00 77.12 212 TRP A O 1
ATOM 1571 N N . ALA A 1 213 ? 9.027 3.258 -18.719 1.00 74.44 213 ALA A N 1
ATOM 1572 C CA . ALA A 1 213 ? 9.505 1.866 -18.735 1.00 74.44 213 ALA A CA 1
ATOM 1573 C C . ALA A 1 213 ? 10.712 1.541 -19.654 1.00 74.44 213 ALA A C 1
ATOM 1575 O O . ALA A 1 213 ? 11.103 0.375 -19.765 1.00 74.44 213 ALA A O 1
ATOM 1576 N N . ALA A 1 214 ? 11.328 2.549 -20.278 1.00 82.81 214 ALA A N 1
ATOM 1577 C CA . ALA A 1 214 ? 12.598 2.433 -21.008 1.00 82.81 214 ALA A CA 1
ATOM 1578 C C . ALA A 1 214 ? 13.653 3.462 -20.553 1.00 82.81 214 ALA A C 1
ATOM 1580 O O . ALA A 1 214 ? 14.849 3.231 -20.720 1.00 82.81 214 ALA A O 1
ATOM 1581 N N . GLY A 1 215 ? 13.194 4.585 -20.008 1.00 88.62 215 GLY A N 1
ATOM 1582 C CA . GLY A 1 215 ? 13.950 5.617 -19.318 1.00 88.62 215 GLY A CA 1
ATOM 1583 C C . GLY A 1 215 ? 13.948 5.413 -17.805 1.00 88.62 215 GLY A C 1
ATOM 1584 O O . GLY A 1 215 ? 13.692 4.312 -17.325 1.00 88.62 215 GLY A O 1
ATOM 1585 N N . TYR A 1 216 ? 14.221 6.476 -17.056 1.00 90.56 216 TYR A N 1
ATOM 1586 C CA . TYR A 1 216 ? 14.258 6.450 -15.592 1.00 90.56 216 TYR A CA 1
ATOM 1587 C C . TYR A 1 216 ? 13.738 7.770 -15.004 1.00 90.56 216 TYR A C 1
ATOM 1589 O O . TYR A 1 216 ? 13.880 8.820 -15.642 1.00 90.56 216 TYR A O 1
ATOM 1597 N N . PRO A 1 217 ? 13.133 7.746 -13.802 1.00 92.62 217 PRO A N 1
ATOM 1598 C CA . PRO A 1 217 ? 12.755 8.972 -13.119 1.00 92.62 217 PRO A CA 1
ATOM 1599 C C . PRO A 1 217 ? 13.993 9.669 -12.546 1.00 92.62 217 PRO A C 1
ATOM 1601 O O . PRO A 1 217 ? 14.878 9.030 -11.971 1.00 92.62 217 PRO A O 1
ATOM 1604 N N . VAL A 1 218 ? 14.023 10.992 -12.655 1.00 93.81 218 VAL A N 1
ATOM 1605 C CA . VAL A 1 218 ? 14.948 11.864 -11.931 1.00 93.81 218 VAL A CA 1
ATOM 1606 C C . VAL A 1 218 ? 14.141 12.594 -10.870 1.00 93.81 218 VAL A C 1
ATOM 1608 O O . VAL A 1 218 ? 13.136 13.232 -11.179 1.00 93.81 218 VAL A O 1
ATOM 1611 N N . VAL A 1 219 ? 14.560 12.465 -9.612 1.00 94.19 219 VAL A N 1
ATOM 1612 C CA . VAL A 1 219 ? 13.903 13.144 -8.493 1.00 94.19 219 VAL A CA 1
ATOM 1613 C C . VAL A 1 219 ? 14.301 14.612 -8.498 1.00 94.19 219 VAL A C 1
ATOM 1615 O O . VAL A 1 219 ? 15.462 14.942 -8.264 1.00 94.19 219 VAL A O 1
ATOM 1618 N N . ASP A 1 220 ? 13.325 15.477 -8.761 1.00 94.88 220 ASP A N 1
ATOM 1619 C CA . ASP A 1 220 ? 13.496 16.929 -8.712 1.00 94.88 220 ASP A CA 1
ATOM 1620 C C . ASP A 1 220 ? 13.459 17.429 -7.272 1.00 94.88 220 ASP A C 1
ATOM 1622 O O . ASP A 1 220 ? 14.248 18.283 -6.865 1.00 94.88 220 ASP A O 1
ATOM 1626 N N . GLU A 1 221 ? 12.538 16.873 -6.487 1.00 94.69 221 GLU A N 1
ATOM 1627 C CA . GLU A 1 221 ? 12.316 17.273 -5.112 1.00 94.69 221 GLU A CA 1
ATOM 1628 C C . GLU A 1 221 ? 11.867 16.087 -4.260 1.00 94.69 221 GLU A C 1
ATOM 1630 O O . GLU A 1 221 ? 10.993 15.314 -4.659 1.00 94.69 221 GLU A O 1
ATOM 1635 N N . HIS A 1 222 ? 12.454 15.977 -3.067 1.00 95.19 222 HIS A N 1
ATOM 1636 C CA . HIS A 1 222 ? 12.065 15.021 -2.041 1.00 95.19 222 HIS A CA 1
ATOM 1637 C C . HIS A 1 222 ? 11.840 15.756 -0.713 1.00 95.19 222 HIS A C 1
ATOM 1639 O O . HIS A 1 222 ? 12.781 16.277 -0.115 1.00 95.19 222 HIS A O 1
ATOM 1645 N N . ARG A 1 223 ? 10.577 15.803 -0.285 1.00 95.88 223 ARG A N 1
ATOM 1646 C CA . ARG A 1 223 ? 10.058 16.494 0.900 1.00 95.88 223 ARG A CA 1
ATOM 1647 C C . ARG A 1 223 ? 9.280 15.520 1.790 1.00 95.88 223 ARG A C 1
ATOM 1649 O O . ARG A 1 223 ? 8.045 15.514 1.773 1.00 95.88 223 ARG A O 1
ATOM 1656 N N . PRO A 1 224 ? 9.966 14.638 2.536 1.00 94.19 224 PRO A N 1
ATOM 1657 C CA . PRO A 1 224 ? 9.306 13.646 3.385 1.00 94.19 224 PRO A CA 1
ATOM 1658 C C . PRO A 1 224 ? 8.366 14.276 4.425 1.00 94.19 224 PRO A C 1
ATOM 1660 O O . PRO A 1 224 ? 7.387 13.646 4.820 1.00 94.19 224 PRO A O 1
ATOM 1663 N N . GLU A 1 225 ? 8.606 15.525 4.830 1.00 95.19 225 GLU A N 1
ATOM 1664 C CA . GLU A 1 225 ? 7.743 16.290 5.728 1.00 95.19 225 GLU A CA 1
ATOM 1665 C C . GLU A 1 225 ? 6.302 16.440 5.217 1.00 95.19 225 GLU A C 1
ATOM 1667 O O . GLU A 1 225 ? 5.377 16.430 6.025 1.00 95.19 225 GLU A O 1
ATOM 1672 N N . GLU A 1 226 ? 6.073 16.474 3.898 1.00 95.25 226 GLU A N 1
ATOM 1673 C CA . GLU A 1 226 ? 4.717 16.550 3.338 1.00 95.25 226 GLU A CA 1
ATOM 1674 C C . GLU A 1 226 ? 3.912 15.272 3.611 1.00 95.25 226 GLU A C 1
ATOM 1676 O O . GLU A 1 226 ? 2.698 15.333 3.813 1.00 95.25 226 GLU A O 1
ATOM 1681 N N . VAL A 1 227 ? 4.584 14.116 3.663 1.00 94.50 227 VAL A N 1
ATOM 1682 C CA . VAL A 1 227 ? 3.978 12.840 4.069 1.00 94.50 227 VAL A CA 1
ATOM 1683 C C . VAL A 1 227 ? 3.695 12.848 5.572 1.00 94.50 227 VAL A C 1
ATOM 1685 O O . VAL A 1 227 ? 2.631 12.405 6.004 1.00 94.50 227 VAL A O 1
ATOM 1688 N N . VAL A 1 228 ? 4.619 13.383 6.378 1.00 93.31 228 VAL A N 1
ATOM 1689 C CA . VAL A 1 228 ? 4.449 13.493 7.837 1.00 93.31 228 VAL A CA 1
ATOM 1690 C C . VAL A 1 228 ? 3.251 14.373 8.193 1.00 93.31 228 VAL A C 1
ATOM 1692 O O . VAL A 1 228 ? 2.461 14.023 9.075 1.00 93.31 228 VAL A O 1
ATOM 1695 N N . ASP A 1 229 ? 3.061 15.475 7.473 1.00 96.81 229 ASP A N 1
ATOM 1696 C CA . ASP A 1 229 ? 1.946 16.397 7.683 1.00 96.81 229 ASP A CA 1
ATOM 1697 C C . ASP A 1 229 ? 0.576 15.737 7.469 1.00 96.81 229 ASP A C 1
ATOM 1699 O O . ASP A 1 229 ? -0.413 16.146 8.093 1.00 96.81 229 ASP A O 1
ATOM 1703 N N . LEU A 1 230 ? 0.496 14.668 6.664 1.00 97.75 230 LEU A N 1
ATOM 1704 C CA . LEU A 1 230 ? -0.743 13.907 6.484 1.00 97.75 230 LEU A CA 1
ATOM 1705 C C . LEU A 1 230 ? -1.236 13.297 7.800 1.00 97.75 230 LEU A C 1
ATOM 1707 O O . LEU A 1 230 ? -2.443 13.284 8.027 1.00 97.75 230 LEU A O 1
ATOM 1711 N N . LEU A 1 231 ? -0.341 12.874 8.702 1.00 97.75 231 LEU A N 1
ATOM 1712 C CA . LEU A 1 231 ? -0.727 12.331 10.012 1.00 97.75 231 LEU A CA 1
ATOM 1713 C C . LEU A 1 231 ? -1.487 13.372 10.843 1.00 97.75 231 LEU A C 1
ATOM 1715 O O . LEU A 1 231 ? -2.492 13.068 11.479 1.00 97.75 231 LEU A O 1
ATOM 1719 N N . ARG A 1 232 ? -1.040 14.632 10.821 1.00 97.12 232 ARG A N 1
ATOM 1720 C CA . ARG A 1 232 ? -1.703 15.727 11.548 1.00 97.12 232 ARG A CA 1
ATOM 1721 C C . ARG A 1 232 ? -3.022 16.114 10.907 1.00 97.12 232 ARG A C 1
ATOM 1723 O O . ARG A 1 232 ? -3.984 16.414 11.613 1.00 97.12 232 ARG A O 1
ATOM 1730 N N . ARG A 1 233 ? -3.062 16.129 9.576 1.00 97.81 233 ARG A N 1
ATOM 1731 C CA . ARG A 1 233 ? -4.271 16.461 8.820 1.00 97.81 233 ARG A CA 1
ATOM 1732 C C . ARG A 1 233 ? -5.335 15.375 8.949 1.00 97.81 233 ARG A C 1
ATOM 1734 O O . ARG A 1 233 ? -6.502 15.722 9.022 1.00 97.81 233 ARG A O 1
ATOM 1741 N N . ALA A 1 234 ? -4.945 14.110 9.095 1.00 97.81 234 ALA A N 1
ATOM 1742 C CA . ALA A 1 234 ? -5.865 13.000 9.332 1.00 97.81 234 ALA A CA 1
ATOM 1743 C C . ALA A 1 234 ? -6.665 13.126 10.638 1.00 97.81 234 ALA A C 1
ATOM 1745 O O . ALA A 1 234 ? -7.654 12.429 10.805 1.00 97.81 234 ALA A O 1
ATOM 1746 N N . LEU A 1 235 ? -6.253 13.968 11.590 1.00 97.12 235 LEU A N 1
ATOM 1747 C CA . LEU A 1 235 ? -6.965 14.148 12.862 1.00 97.12 235 LEU A CA 1
ATOM 1748 C C . LEU A 1 235 ? -8.160 15.111 12.773 1.00 97.12 235 LEU A C 1
ATOM 1750 O O . LEU A 1 235 ? -8.893 15.245 13.754 1.00 97.12 235 LEU A O 1
ATOM 1754 N N . LYS A 1 236 ? -8.313 15.818 11.651 1.00 91.12 236 LYS A N 1
ATOM 1755 C CA . LYS A 1 236 ? -9.334 16.846 11.421 1.00 91.12 236 LYS A CA 1
ATOM 1756 C C . LYS A 1 236 ? -10.312 16.360 10.368 1.00 91.12 236 LYS A C 1
ATOM 1758 O O . LYS A 1 236 ? -11.519 16.600 10.575 1.00 91.12 236 LYS A O 1
#

Radius of gyration: 16.69 Å; Cα contacts (8 Å, |Δi|>4): 461; chains: 1; bounding box: 36×37×46 Å

Nearest PDB structures (foldseek):
  6ghb-assembly2_D  TM=7.108E-01  e=1.775E-05  Geobacillus kaustophilus HTA426
  3rpp-assembly1_A  TM=6.595E-01  e=2.073E-05  Homo sapiens
  3rpp-assembly2_B  TM=6.804E-01  e=2.422E-05  Homo sapiens
  6gho-assembly1_B  TM=6.517E-01  e=4.286E-05  Geobacillus kaustophilus HTA426
  6ghb-assembly1_B  TM=6.334E-01  e=6.836E-05  Geobacillus kaustophilus HTA426

pLDDT: mean 95.53, std 4.98, range [54.97, 98.94]

InterPro domains:
  IPR001853 DSBA-like thioredoxin domain [PF01323] (12-197)
  IPR036249 Thioredoxin-like superfamily [SSF52833] (11-203)

Mean predicted aligned error: 3.03 Å

Secondary structure (DSSP, 8-state):
---PPPPPTTEEEEEE-TT-HHHHHHHHHHHHHHHHS-TTSGGGG-EEEEEE--HHHHHSSPPHHHHHHHHHHHHHH-GGG------S-GGGS-S--HHHHHHHHHHHTT-HHHHHHHHHHHHHHHHTT---TTSHHHHHHHHHHHHHH-GGG---HHHHHHHHHHTTTHHHHHHHHHHHTSTTS-SSSEEEPTTS-EEESTTEEEEEESSTTTSEEEEEEE-HHHHHHHHHHTT-

Sequence (236 aa):
MSTVPPPPPGVLQVWSDLLCPFAHLALHTLRAARAALPADDPASGVRVEHHVFALELFNGPHPRRGTDTEAVGLGQVAPEAGFRVWGDADDRYPHTVLLAAEAVLAASAQSLAAGEALDAALRTAFWTDSRSIAHRQVILEVAAEAAAAAPESGLDPARLAEALDSGRHRAELTRDHAVASTDAIPTSPTFVLPDGTAVANPGVTVHWEGPWAAGYPVVDEHRPEEVVDLLRRALK

Foldseek 3Di:
DDADAFDAFLEKEKEADLLDVLQLVLLVLLQVLLVPDDPPPSLVSRFYHYAYPFVCVVPNFDDLLLSQQALVQVCVVCVVSQFDRQPDDPVLAQSGQLLLNLLLVLLVVQPSLRSSLLSNQSSCCVGHVNHHNNDPVSSLVSQVVSCVVCVVSVRDSVSSSVCSVVVVSSVSNVVSNVSCVDPNCPHPTWMAANVRDIDPSFQWDWDWDDDRSVTHTHTPTGGSVRSSVRSVRSND

Solvent-accessible surface area (backbone atoms only — not comparable to full-atom values): 12322 Å² total; per-residue (Å²): 129,68,74,72,82,48,38,60,65,36,23,34,33,39,31,27,28,83,82,33,60,63,26,52,45,43,53,46,52,36,52,54,48,34,69,71,44,57,90,85,40,72,45,43,65,48,41,51,42,76,42,48,34,54,59,44,81,79,74,42,63,67,58,64,61,26,49,37,32,40,28,53,40,50,28,73,80,42,60,88,68,44,52,43,64,77,77,56,63,76,91,54,55,52,54,49,50,66,64,42,53,32,47,29,48,46,26,33,74,73,29,44,50,12,14,49,43,39,46,54,36,51,38,44,34,40,42,52,64,46,42,38,46,49,38,69,69,51,46,48,52,42,32,45,52,32,23,70,75,41,61,88,32,63,45,51,48,68,62,41,49,54,39,62,75,66,46,73,39,54,67,51,54,57,51,34,40,62,50,44,74,36,86,49,38,85,50,60,23,22,37,32,27,30,82,56,51,68,45,63,45,58,31,52,45,67,50,65,53,64,55,88,58,76,29,38,49,43,76,77,44,80,40,67,62,55,36,46,49,46,39,63,54,15,64,86